Protein AF-A0A317RDI4-F1 (afdb_monomer)

Solvent-accessible surface area (backbone atoms only — not comparable to full-atom values): 10322 Å² total; per-residue (Å²): 57,33,33,38,38,96,91,49,72,53,77,42,60,68,86,63,36,46,37,70,40,83,97,46,68,92,42,61,50,74,72,54,97,68,50,42,80,76,51,76,79,74,81,94,66,75,35,80,64,17,41,38,74,43,70,43,50,98,48,100,65,100,60,71,47,61,36,26,27,43,22,32,26,39,69,46,99,86,56,22,28,33,82,45,43,53,36,35,37,62,79,59,87,37,77,46,66,45,72,71,29,25,56,65,42,45,74,30,63,93,42,69,76,52,37,48,52,28,30,52,56,58,46,65,83,66,76,70,57,69,35,90,92,52,100,40,63,51,54,67,48,57,68,50,43,40,54,43,43,34,51,20,50,50,30,11,71,69,30,50,70,42,98,84,76,43,58,45,65,54,89,74,70,79,91,80,133

Structure (mmCIF, N/CA/C/O backbone):
data_AF-A0A317RDI4-F1
#
_entry.id   AF-A0A317RDI4-F1
#
loop_
_atom_site.group_PDB
_atom_site.id
_atom_site.type_symbol
_atom_site.label_atom_id
_atom_site.label_alt_id
_atom_site.label_comp_id
_atom_site.label_asym_id
_atom_site.label_entity_id
_atom_site.label_seq_id
_atom_site.pdbx_PDB_ins_code
_atom_site.Cartn_x
_atom_site.Cartn_y
_atom_site.Cartn_z
_atom_site.occupancy
_atom_site.B_iso_or_equiv
_atom_site.auth_seq_id
_atom_site.auth_comp_id
_atom_site.auth_asym_id
_atom_site.auth_atom_id
_atom_site.pdbx_PDB_model_num
ATOM 1 N N . MET A 1 1 ? -9.467 -8.652 9.526 1.00 96.56 1 MET A N 1
ATOM 2 C CA . MET A 1 1 ? -9.585 -7.889 10.785 1.00 96.56 1 MET A CA 1
ATOM 3 C C . MET A 1 1 ? -10.586 -8.601 11.653 1.00 96.56 1 MET A C 1
ATOM 5 O O . MET A 1 1 ? -11.707 -8.790 11.206 1.00 96.56 1 MET A O 1
ATOM 9 N N . HIS A 1 2 ? -10.194 -9.031 12.842 1.00 98.00 2 HIS A N 1
ATOM 10 C CA . HIS A 1 2 ? -11.092 -9.745 13.743 1.00 98.00 2 HIS A CA 1
ATOM 11 C C . HIS A 1 2 ? -11.545 -8.812 14.855 1.00 98.00 2 HIS A C 1
ATOM 13 O O . HIS A 1 2 ? -10.719 -8.139 15.479 1.00 98.00 2 HIS A O 1
ATOM 19 N N . VAL A 1 3 ? -12.856 -8.754 15.072 1.00 98.38 3 VAL A N 1
ATOM 20 C CA . VAL A 1 3 ? -13.480 -7.879 16.066 1.00 98.38 3 VAL A CA 1
ATOM 21 C C . VAL A 1 3 ? -14.407 -8.668 16.983 1.00 98.38 3 VAL A C 1
ATOM 23 O O . VAL A 1 3 ? -14.961 -9.698 16.589 1.00 98.38 3 VAL A O 1
ATOM 26 N N . GLN A 1 4 ? -14.569 -8.188 18.212 1.00 98.44 4 GLN A N 1
ATOM 27 C CA . GLN A 1 4 ? -15.409 -8.807 19.231 1.00 98.44 4 GLN A CA 1
ATOM 28 C C . GLN A 1 4 ? -16.269 -7.763 19.943 1.00 98.44 4 GLN A C 1
ATOM 30 O O . GLN A 1 4 ? -15.799 -6.674 20.253 1.00 98.44 4 GLN A O 1
ATOM 35 N N . SER A 1 5 ? -17.516 -8.125 20.232 1.00 98.06 5 SER A N 1
ATOM 36 C CA . SER A 1 5 ? -18.471 -7.342 21.022 1.00 98.06 5 SER A CA 1
ATOM 37 C C . SER A 1 5 ? -19.184 -8.238 22.037 1.00 98.06 5 SER A C 1
ATOM 39 O O . SER A 1 5 ? -18.967 -9.453 22.085 1.00 98.06 5 SER A O 1
ATOM 41 N N . THR A 1 6 ? -20.109 -7.660 22.804 1.00 97.38 6 THR A N 1
ATOM 42 C CA . THR A 1 6 ? -21.012 -8.422 23.686 1.00 97.38 6 THR A CA 1
ATOM 43 C C . THR A 1 6 ? -21.961 -9.355 22.923 1.00 97.38 6 THR A C 1
ATOM 45 O O . THR A 1 6 ? -22.467 -10.314 23.501 1.00 97.38 6 THR A O 1
ATOM 48 N N . ARG A 1 7 ? -22.180 -9.113 21.623 1.00 96.75 7 ARG A N 1
ATOM 49 C CA . ARG A 1 7 ? -23.038 -9.935 20.751 1.00 96.75 7 ARG A CA 1
ATOM 50 C C . ARG A 1 7 ? -22.299 -11.096 20.080 1.00 96.75 7 ARG A C 1
ATOM 52 O O . ARG A 1 7 ? -22.948 -11.941 19.471 1.00 96.75 7 ARG A O 1
ATOM 59 N N . GLY A 1 8 ? -20.968 -11.138 20.158 1.00 97.44 8 GLY A N 1
ATOM 60 C CA . GLY A 1 8 ? -20.142 -12.170 19.530 1.00 97.44 8 GLY A CA 1
ATOM 61 C C . GLY A 1 8 ? -18.952 -11.611 18.751 1.00 97.44 8 GLY A C 1
ATOM 62 O O . GLY A 1 8 ? -18.623 -10.426 18.845 1.00 97.44 8 GLY A O 1
ATOM 63 N N . ALA A 1 9 ? -18.298 -12.490 17.990 1.00 98.00 9 ALA A N 1
ATOM 64 C CA . ALA A 1 9 ? -17.133 -12.172 17.168 1.00 98.00 9 ALA A CA 1
ATOM 65 C C . ALA A 1 9 ? -17.474 -12.208 15.672 1.00 98.00 9 ALA A C 1
ATOM 67 O O . ALA A 1 9 ? -18.295 -13.017 15.236 1.00 98.00 9 ALA A O 1
ATOM 68 N N . ARG A 1 10 ? -16.813 -11.354 14.884 1.00 97.62 10 ARG A N 1
ATOM 69 C CA . ARG A 1 10 ? -16.875 -11.385 13.416 1.00 97.62 10 ARG A CA 1
ATOM 70 C C . ARG A 1 10 ? -15.535 -11.008 12.789 1.00 97.62 10 ARG A C 1
ATOM 72 O O . ARG A 1 10 ? -14.701 -10.348 13.410 1.00 97.62 10 ARG A O 1
ATOM 79 N N . ALA A 1 11 ? -15.366 -11.390 11.528 1.00 97.50 11 ALA A N 1
ATOM 80 C CA . ALA A 1 11 ? -14.233 -11.000 10.703 1.00 97.50 11 ALA A CA 1
ATOM 81 C C . ALA A 1 11 ? -14.663 -9.974 9.644 1.00 97.50 11 ALA A C 1
ATOM 83 O O . ALA A 1 11 ? -15.698 -10.125 8.998 1.00 97.50 11 ALA A O 1
ATOM 84 N N . ILE A 1 12 ? -13.845 -8.943 9.458 1.00 97.50 12 ILE A N 1
ATOM 85 C CA . ILE A 1 12 ? -13.974 -7.913 8.427 1.00 97.50 12 ILE A CA 1
ATOM 86 C C . ILE A 1 12 ? -12.782 -8.072 7.472 1.00 97.50 12 ILE A C 1
ATOM 88 O O . ILE A 1 12 ? -11.630 -8.029 7.939 1.00 97.50 12 ILE A O 1
ATOM 92 N N . PRO A 1 13 ? -12.991 -8.261 6.156 1.00 95.69 13 PRO A N 1
ATOM 93 C CA . PRO A 1 13 ? -11.898 -8.235 5.189 1.00 95.69 13 PRO A CA 1
ATOM 94 C C . PRO A 1 13 ? -11.108 -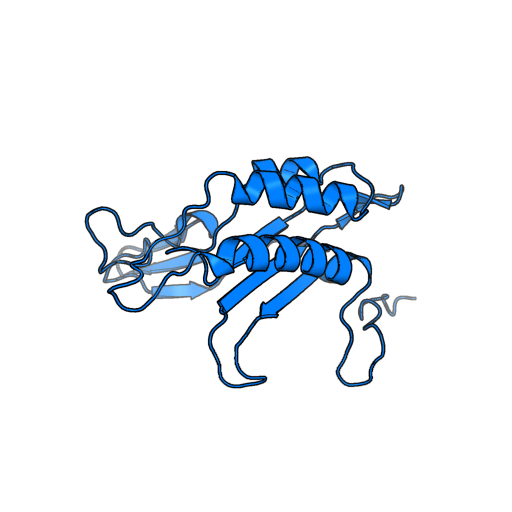6.928 5.311 1.00 95.69 13 PRO A C 1
ATOM 96 O O . PRO A 1 13 ? -11.684 -5.857 5.470 1.00 95.69 13 PRO A O 1
ATOM 99 N N . PHE A 1 14 ? -9.773 -6.981 5.252 1.00 94.44 14 PHE A N 1
ATOM 100 C CA . PHE A 1 14 ? -8.957 -5.777 5.480 1.00 94.44 14 PHE A CA 1
ATOM 101 C C . PHE A 1 14 ? -9.254 -4.657 4.466 1.00 94.44 14 PHE A C 1
ATOM 103 O O . PHE A 1 14 ? -9.243 -3.480 4.822 1.00 94.44 14 PHE A O 1
ATOM 110 N N . ALA A 1 15 ? -9.580 -5.029 3.223 1.00 93.19 15 ALA A N 1
ATOM 111 C CA . ALA A 1 15 ? -9.987 -4.093 2.176 1.00 93.19 15 ALA A CA 1
ATOM 112 C C . ALA A 1 15 ? -11.258 -3.296 2.539 1.00 93.19 15 ALA A C 1
ATOM 114 O O . ALA A 1 15 ? -11.398 -2.145 2.114 1.00 93.19 15 ALA A O 1
ATOM 115 N N . ASP A 1 16 ? -12.112 -3.867 3.390 1.00 95.44 16 ASP A N 1
ATOM 116 C CA . ASP A 1 16 ? -13.410 -3.319 3.797 1.00 95.44 16 ASP A CA 1
ATOM 117 C C . ASP A 1 16 ? -13.369 -2.686 5.195 1.00 95.44 16 ASP A C 1
ATOM 119 O O . ASP A 1 16 ? -14.371 -2.169 5.683 1.00 95.44 16 ASP A O 1
ATOM 123 N N . PHE A 1 17 ? -12.216 -2.719 5.869 1.00 97.06 17 PHE A N 1
ATOM 124 C CA . PHE A 1 17 ? -12.083 -2.178 7.219 1.00 97.06 17 PHE A CA 1
ATOM 125 C C . PHE A 1 17 ? -12.137 -0.646 7.236 1.00 97.06 17 PHE A C 1
ATOM 127 O O . PHE A 1 17 ? -12.859 -0.066 8.037 1.00 97.06 17 PHE A O 1
ATOM 134 N N . HIS A 1 18 ? -11.391 0.013 6.346 1.00 97.00 18 HIS A N 1
ATOM 135 C CA . HIS A 1 18 ? -11.426 1.470 6.199 1.00 97.00 18 HIS A CA 1
ATOM 136 C C . HIS A 1 18 ? -12.513 1.881 5.208 1.00 97.00 18 HIS A C 1
ATOM 138 O O . HIS A 1 18 ? -12.703 1.211 4.185 1.00 97.00 18 HIS A O 1
ATOM 144 N N . ARG A 1 19 ? -13.161 3.021 5.443 1.00 94.88 19 ARG A N 1
ATOM 145 C CA . ARG A 1 19 ? -14.238 3.528 4.580 1.00 94.88 19 ARG A CA 1
ATOM 146 C C . ARG A 1 19 ? -13.901 4.872 3.946 1.00 94.88 19 ARG A C 1
ATOM 148 O O . ARG A 1 19 ? -12.971 5.558 4.356 1.00 94.88 19 ARG A O 1
ATOM 155 N N . LEU A 1 20 ? -14.648 5.222 2.903 1.00 95.19 20 LEU A N 1
ATOM 156 C CA . LEU A 1 20 ? -14.691 6.600 2.429 1.00 95.19 20 LEU A CA 1
ATOM 157 C C . LEU A 1 20 ? -15.570 7.432 3.381 1.00 95.19 20 LEU A C 1
ATOM 159 O O . LEU A 1 20 ? -16.464 6.861 4.011 1.00 95.19 20 LEU A O 1
ATOM 163 N N . PRO A 1 21 ? -15.346 8.757 3.475 1.00 94.00 21 PRO A N 1
ATOM 164 C CA . PRO A 1 21 ? -16.097 9.611 4.393 1.00 94.00 21 PRO A CA 1
ATOM 165 C C . PRO A 1 21 ? -17.603 9.602 4.117 1.00 94.00 21 PRO A C 1
ATOM 167 O O . PRO A 1 21 ? -18.400 9.567 5.048 1.00 94.00 21 PRO A O 1
ATOM 170 N N . GLU A 1 22 ? -17.989 9.620 2.835 1.00 92.88 22 GLU A N 1
ATOM 171 C CA . GLU A 1 22 ? -19.387 9.710 2.389 1.00 92.88 22 GLU A CA 1
ATOM 172 C C . GLU A 1 22 ? -20.171 10.768 3.197 1.00 92.88 22 GLU A C 1
ATOM 174 O O . GLU A 1 22 ? -19.702 11.897 3.339 1.00 92.88 22 GLU A O 1
ATOM 179 N N . GLY A 1 23 ? -21.352 10.428 3.723 1.00 95.00 23 GLY A N 1
ATOM 180 C CA . GLY A 1 23 ? -22.139 11.295 4.607 1.00 95.00 23 GLY A CA 1
ATOM 181 C C . GLY A 1 23 ? -21.747 11.230 6.089 1.00 95.00 23 GLY A C 1
ATOM 182 O O . GLY A 1 23 ? -22.380 11.893 6.906 1.00 95.00 23 GLY A O 1
ATOM 183 N N . GLU A 1 24 ? -20.737 10.439 6.457 1.00 95.06 24 GLU A N 1
ATOM 184 C CA . GLU A 1 24 ? -20.324 10.194 7.845 1.00 95.06 24 GLU A CA 1
ATOM 185 C C . GLU A 1 24 ? -18.798 10.355 8.023 1.00 95.06 24 GLU A C 1
ATOM 187 O O . GLU A 1 24 ? -18.111 9.406 8.416 1.00 95.06 24 GLU A O 1
ATOM 192 N N . PRO A 1 25 ? -18.233 11.552 7.770 1.00 94.88 25 PRO A N 1
ATOM 193 C CA . PRO A 1 25 ? -16.785 11.787 7.794 1.00 94.88 25 PRO A CA 1
ATOM 194 C C . PRO A 1 25 ? -16.124 11.561 9.160 1.00 94.88 25 PRO A C 1
ATOM 196 O O . PRO A 1 25 ? -14.911 11.416 9.236 1.00 94.88 25 PRO A O 1
ATOM 199 N N . GLN A 1 26 ?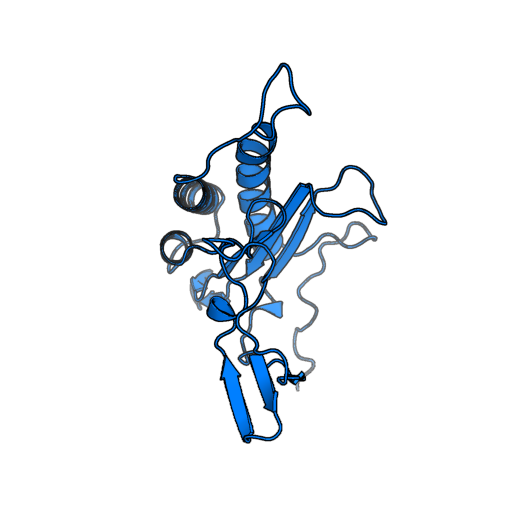 -16.903 11.525 10.239 1.00 94.44 26 GLN A N 1
ATOM 200 C CA . GLN A 1 26 ? -16.444 11.192 11.587 1.00 94.44 26 GLN A CA 1
ATOM 201 C C . GLN A 1 26 ? -16.117 9.700 11.783 1.00 94.44 26 GLN A C 1
ATOM 203 O O . GLN A 1 26 ? -15.641 9.321 12.852 1.00 94.44 26 GLN A O 1
ATOM 208 N N . ARG A 1 27 ? -16.421 8.838 10.803 1.00 94.12 27 ARG A N 1
ATOM 209 C CA . ARG A 1 27 ? -16.156 7.394 10.854 1.00 94.12 27 ARG A CA 1
ATOM 210 C C . ARG A 1 27 ? -15.072 7.021 9.840 1.00 94.12 27 ARG A C 1
ATOM 212 O O . ARG A 1 27 ? -15.333 6.988 8.643 1.00 94.12 27 ARG A O 1
ATOM 219 N N . ASP A 1 28 ? -13.901 6.624 10.331 1.00 93.50 28 ASP A N 1
ATOM 220 C CA . ASP A 1 28 ? -12.782 6.176 9.481 1.00 93.50 28 ASP A CA 1
ATOM 221 C C . ASP A 1 28 ? -12.837 4.674 9.130 1.00 93.50 28 ASP A C 1
ATOM 223 O O . ASP A 1 28 ? -12.283 4.233 8.116 1.00 93.50 28 ASP A O 1
ATOM 227 N N . ALA A 1 29 ? -13.516 3.872 9.959 1.00 95.81 29 ALA A N 1
ATOM 228 C CA . ALA A 1 29 ? -13.567 2.414 9.853 1.00 95.81 29 ALA A CA 1
ATOM 229 C C . ALA A 1 29 ? -14.994 1.847 9.983 1.00 95.81 29 ALA A C 1
ATOM 231 O O . ALA A 1 29 ? -15.909 2.515 10.464 1.00 95.81 29 ALA A O 1
ATOM 232 N N . THR A 1 30 ? -15.172 0.593 9.561 1.00 96.19 30 THR A N 1
ATOM 233 C CA . THR A 1 30 ? -16.447 -0.155 9.542 1.00 96.19 30 THR A CA 1
ATOM 234 C C . THR A 1 30 ? -16.731 -0.942 10.830 1.00 96.19 30 THR A C 1
ATOM 236 O O . THR A 1 30 ? -17.564 -1.854 10.845 1.00 96.19 30 THR A O 1
ATOM 239 N N . ILE A 1 31 ? -16.031 -0.598 11.915 1.00 96.25 31 ILE A N 1
ATOM 240 C CA . ILE A 1 31 ? -16.319 -1.112 13.257 1.00 96.25 31 ILE A CA 1
ATOM 241 C C . ILE A 1 31 ? -17.514 -0.379 13.869 1.00 96.25 31 ILE A C 1
ATOM 243 O O . ILE A 1 31 ? -17.752 0.804 13.593 1.00 96.25 31 ILE A O 1
ATOM 247 N N . GLU A 1 32 ? -18.245 -1.090 14.716 1.00 95.69 32 GLU A N 1
ATOM 248 C CA . GLU A 1 32 ? -19.322 -0.533 15.529 1.00 95.69 32 GLU A CA 1
ATOM 249 C C . GLU A 1 32 ? -18.807 -0.066 16.897 1.00 95.69 32 GLU A C 1
ATOM 251 O O . GLU A 1 32 ? -17.732 -0.458 17.350 1.00 95.69 32 GLU A O 1
ATOM 256 N N . ALA A 1 33 ? -19.573 0.804 17.561 1.00 95.00 33 ALA A N 1
ATOM 257 C CA . ALA A 1 33 ? -19.132 1.491 18.779 1.00 95.00 33 ALA A CA 1
ATOM 258 C C . ALA A 1 33 ? -18.786 0.553 19.953 1.00 95.00 33 ALA A C 1
ATOM 260 O O . ALA A 1 33 ? -18.038 0.942 20.847 1.00 95.00 33 ALA A O 1
ATOM 261 N N . ASP A 1 34 ? -19.329 -0.665 19.966 1.00 96.62 34 ASP A N 1
ATOM 262 C CA . ASP A 1 34 ? -19.085 -1.681 20.990 1.00 96.62 34 ASP A CA 1
ATOM 263 C C . ASP A 1 34 ? -18.212 -2.850 20.498 1.00 96.62 34 ASP A C 1
ATOM 265 O O . ASP A 1 34 ? -18.162 -3.905 21.138 1.00 96.62 34 ASP A O 1
ATOM 269 N N . GLU A 1 35 ? -17.532 -2.677 19.364 1.00 98.06 35 GLU A N 1
ATOM 270 C CA . GLU A 1 35 ? -16.595 -3.655 18.819 1.00 98.06 35 GLU A CA 1
ATOM 271 C C . GLU A 1 35 ? -15.142 -3.305 19.147 1.00 98.06 35 GLU A C 1
ATOM 273 O O . GLU A 1 35 ? -14.670 -2.191 18.923 1.00 98.06 35 GLU A O 1
ATOM 278 N N . LEU A 1 36 ? -14.398 -4.306 19.617 1.00 98.06 36 LEU A N 1
ATOM 279 C CA . LEU A 1 36 ? -12.966 -4.230 19.871 1.00 98.06 36 LEU A CA 1
ATOM 280 C C . LEU A 1 36 ? -12.201 -5.059 18.840 1.00 98.06 36 LEU A C 1
ATOM 282 O O . LEU A 1 36 ? -12.500 -6.236 18.641 1.00 98.06 36 LEU A O 1
ATOM 286 N N . ILE A 1 37 ? -11.177 -4.470 18.220 1.00 98.12 37 ILE A N 1
ATOM 287 C CA . ILE A 1 37 ? -10.233 -5.205 17.368 1.00 98.12 37 ILE A CA 1
ATOM 288 C C . ILE A 1 37 ? -9.384 -6.104 18.263 1.00 98.12 37 ILE A C 1
ATOM 290 O O . ILE A 1 37 ? -8.687 -5.617 19.151 1.00 98.12 37 ILE A O 1
ATOM 294 N N . THR A 1 38 ? -9.426 -7.410 18.019 1.00 98.25 38 THR A N 1
ATOM 295 C CA . THR A 1 38 ? -8.688 -8.390 18.827 1.00 98.25 38 THR A CA 1
ATOM 296 C C . THR A 1 38 ? -7.399 -8.829 18.150 1.00 98.25 38 THR A C 1
ATOM 298 O O . THR A 1 38 ? -6.382 -8.985 18.817 1.00 98.25 38 THR A O 1
ATOM 301 N N . HIS A 1 39 ? -7.421 -9.013 16.827 1.00 98.00 39 HIS A N 1
ATOM 302 C CA . HIS A 1 39 ? -6.241 -9.385 16.052 1.00 98.00 39 HIS A CA 1
ATOM 303 C C . HIS A 1 39 ? -6.407 -9.118 14.549 1.00 98.00 39 HIS A C 1
ATOM 305 O O . HIS A 1 39 ? -7.501 -8.873 14.024 1.00 98.00 39 HIS A O 1
ATOM 311 N N . ILE A 1 40 ? -5.278 -9.182 13.846 1.00 97.00 40 ILE A N 1
ATOM 312 C CA . ILE A 1 40 ? -5.196 -9.148 12.388 1.00 97.00 40 ILE A CA 1
ATOM 313 C C . ILE A 1 40 ? -4.690 -10.511 11.934 1.00 97.00 40 ILE A C 1
ATOM 315 O O . ILE A 1 40 ? -3.721 -11.028 12.477 1.00 97.00 40 ILE A O 1
ATOM 319 N N . GLU A 1 41 ? -5.347 -11.074 10.931 1.00 93.94 41 GLU A N 1
ATOM 320 C CA . GLU A 1 41 ? -4.899 -12.284 10.259 1.00 93.94 41 GLU A CA 1
ATOM 321 C C . GLU A 1 41 ? -4.272 -11.888 8.925 1.00 93.94 41 GLU A C 1
ATOM 323 O O . GLU A 1 41 ? -4.883 -11.156 8.137 1.00 93.94 41 GLU A O 1
ATOM 328 N N . LEU A 1 42 ? -3.041 -12.340 8.699 1.00 89.81 42 LEU A N 1
ATOM 329 C CA . LEU A 1 42 ? -2.314 -12.153 7.451 1.00 89.81 42 LEU A CA 1
ATOM 330 C C . LEU A 1 42 ? -2.153 -13.522 6.787 1.00 89.81 42 LEU A C 1
ATOM 332 O O . LEU A 1 42 ? -1.787 -14.479 7.471 1.00 89.81 42 LEU A O 1
ATOM 336 N N . PRO A 1 43 ? -2.409 -13.646 5.474 1.00 84.62 43 PRO A N 1
ATOM 337 C CA . PRO A 1 43 ? -2.200 -14.909 4.790 1.00 84.62 43 PRO A CA 1
ATOM 338 C C . PRO A 1 43 ? -0.708 -15.255 4.796 1.00 84.62 43 PRO A C 1
ATOM 340 O O . PRO A 1 43 ? 0.130 -14.386 4.548 1.00 84.62 43 PRO A O 1
ATOM 343 N N . ALA A 1 44 ? -0.379 -16.526 5.025 1.00 84.69 44 ALA A N 1
ATOM 344 C CA . ALA A 1 44 ? 0.981 -17.023 4.857 1.00 84.69 44 ALA A CA 1
ATOM 345 C C . ALA A 1 44 ? 1.365 -16.926 3.369 1.00 84.69 44 ALA A C 1
ATOM 347 O O . ALA A 1 44 ? 0.899 -17.711 2.542 1.00 84.69 44 ALA A O 1
ATOM 348 N N . ARG A 1 45 ? 2.144 -15.900 3.019 1.00 80.56 45 ARG A N 1
ATOM 349 C CA . ARG A 1 45 ? 2.593 -15.592 1.654 1.00 80.56 45 ARG A CA 1
ATOM 350 C C . ARG A 1 45 ? 4.075 -15.249 1.651 1.00 80.56 45 ARG A C 1
ATOM 352 O O . ARG A 1 45 ? 4.591 -14.725 2.637 1.00 80.56 45 ARG A O 1
ATOM 359 N N . GLY A 1 46 ? 4.736 -15.517 0.529 1.00 76.00 46 GLY A N 1
ATOM 360 C CA . GLY A 1 46 ? 6.188 -15.405 0.364 1.00 76.00 46 GLY A CA 1
ATOM 361 C C . GLY A 1 46 ? 6.698 -13.988 0.089 1.00 76.00 46 GLY A C 1
ATOM 362 O O . GLY A 1 46 ? 7.815 -13.833 -0.391 1.00 76.00 46 GLY A O 1
ATOM 363 N N . TYR A 1 47 ? 5.916 -12.942 0.384 1.00 85.88 47 TYR A N 1
ATOM 364 C CA . TYR A 1 47 ? 6.249 -11.558 0.016 1.00 85.88 47 TYR A CA 1
ATOM 365 C C . TYR A 1 47 ? 7.530 -11.016 0.655 1.00 85.88 47 TYR A C 1
ATOM 367 O O . TYR A 1 47 ? 8.056 -10.012 0.186 1.00 85.88 47 TYR A O 1
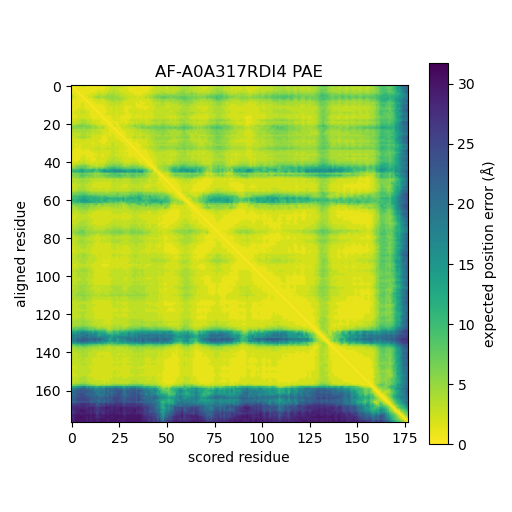ATOM 375 N N . ALA A 1 48 ? 8.048 -11.646 1.714 1.00 83.62 48 ALA A N 1
ATOM 376 C CA . ALA A 1 48 ? 9.256 -11.187 2.403 1.00 83.62 48 ALA A CA 1
ATOM 377 C C . ALA A 1 48 ? 10.459 -11.025 1.455 1.00 83.62 48 ALA A C 1
ATOM 379 O O . ALA A 1 48 ? 11.306 -10.167 1.690 1.00 83.62 48 ALA A O 1
ATOM 380 N N . GLN A 1 49 ? 10.508 -11.815 0.377 1.00 87.31 49 GLN A N 1
ATOM 381 C CA . GLN A 1 49 ? 11.551 -11.705 -0.637 1.00 87.31 49 GLN A CA 1
ATOM 382 C C . GLN A 1 49 ? 11.316 -10.575 -1.633 1.00 87.31 49 GLN A C 1
ATOM 384 O O . GLN A 1 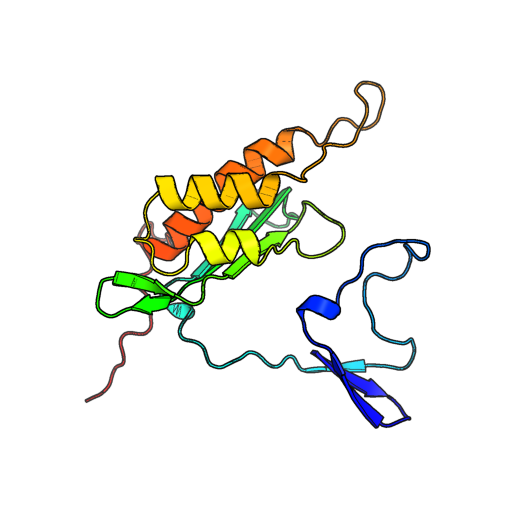49 ? 12.271 -10.058 -2.160 1.00 87.31 49 GLN A O 1
ATOM 389 N N . HIS A 1 50 ? 10.096 -10.136 -1.911 1.00 93.69 50 HIS A N 1
ATOM 390 C CA . HIS A 1 50 ? 9.901 -9.027 -2.844 1.00 93.69 50 HIS A CA 1
ATOM 391 C C . HIS A 1 50 ? 8.829 -8.104 -2.312 1.00 93.69 50 HIS A C 1
ATOM 393 O O . HIS A 1 50 ? 7.711 -8.062 -2.816 1.00 93.69 50 HIS A O 1
ATOM 399 N N . SER A 1 51 ? 9.168 -7.382 -1.246 1.00 94.25 51 SER A N 1
ATOM 400 C CA . SER A 1 51 ? 8.301 -6.373 -0.652 1.00 94.25 51 SER A CA 1
ATOM 401 C C . SER A 1 51 ? 9.088 -5.169 -0.162 1.00 94.25 51 SER A C 1
ATOM 403 O O . SER A 1 51 ? 10.261 -5.265 0.188 1.00 94.25 51 SER A O 1
ATOM 405 N N . THR A 1 52 ? 8.423 -4.019 -0.147 1.00 95.62 52 THR A N 1
ATOM 406 C CA . THR A 1 52 ? 8.955 -2.784 0.427 1.00 95.62 52 THR A CA 1
ATOM 407 C C . THR A 1 52 ? 7.831 -1.905 0.960 1.00 95.62 52 THR A C 1
ATOM 409 O O . THR A 1 52 ? 6.674 -1.988 0.519 1.00 95.62 52 THR A O 1
ATOM 412 N N . TYR A 1 53 ? 8.191 -1.002 1.871 1.00 95.62 53 TYR A N 1
ATOM 413 C CA . TYR A 1 53 ? 7.353 0.131 2.237 1.00 95.62 53 TYR A CA 1
ATOM 414 C C . TYR A 1 53 ? 8.115 1.453 2.098 1.00 95.62 53 TYR A C 1
ATOM 416 O O . TYR A 1 53 ? 8.834 1.896 2.997 1.00 95.62 53 TYR A O 1
ATOM 424 N N . LEU A 1 54 ? 7.901 2.143 0.978 1.00 95.62 54 LEU A N 1
ATOM 425 C CA . LEU A 1 54 ? 8.507 3.444 0.719 1.00 95.62 54 LEU A CA 1
ATOM 426 C C . LEU A 1 54 ? 7.685 4.557 1.377 1.00 95.62 54 LEU A C 1
ATOM 428 O O . LEU A 1 54 ? 6.493 4.704 1.109 1.00 95.62 54 LEU A O 1
ATOM 432 N N . LYS A 1 55 ? 8.329 5.398 2.198 1.00 95.75 55 LYS A N 1
ATOM 433 C CA . LYS A 1 55 ? 7.680 6.523 2.895 1.00 95.75 55 LYS A CA 1
ATOM 434 C C . LYS A 1 55 ? 8.370 7.858 2.605 1.00 95.75 55 LYS A C 1
ATOM 436 O O . LYS A 1 55 ? 9.357 8.206 3.257 1.00 95.75 55 LYS A O 1
ATOM 441 N N . ILE A 1 56 ? 7.799 8.647 1.693 1.00 95.19 56 ILE A N 1
ATOM 442 C CA . ILE A 1 56 ? 8.303 9.981 1.334 1.00 95.19 56 ILE A CA 1
ATOM 443 C C . ILE A 1 56 ? 7.757 11.027 2.307 1.00 95.19 56 ILE A C 1
ATOM 445 O O . ILE A 1 56 ? 6.554 11.085 2.574 1.00 95.19 56 ILE A O 1
ATOM 449 N N . ARG A 1 57 ? 8.652 11.848 2.861 1.00 93.44 57 ARG A N 1
ATOM 450 C CA . ARG A 1 57 ? 8.377 12.794 3.953 1.00 93.44 57 ARG A CA 1
ATOM 451 C C . ARG A 1 57 ? 9.209 14.059 3.783 1.00 93.44 57 ARG A C 1
ATOM 453 O O . ARG A 1 57 ? 10.267 14.014 3.168 1.00 93.44 57 ARG A O 1
ATOM 460 N N . GLU A 1 58 ? 8.768 15.155 4.395 1.00 87.81 58 GLU A N 1
ATOM 461 C CA . GLU A 1 58 ? 9.536 16.412 4.430 1.00 87.81 58 GLU A CA 1
ATOM 462 C C . GLU A 1 58 ? 10.776 16.331 5.327 1.00 87.81 58 GLU A C 1
ATOM 464 O O . GLU A 1 58 ? 11.741 17.063 5.135 1.00 87.81 58 GLU A O 1
ATOM 469 N N . ARG A 1 59 ? 10.746 15.451 6.336 1.00 87.94 59 ARG A N 1
ATOM 470 C CA . ARG A 1 59 ? 11.820 15.277 7.319 1.00 87.94 59 ARG A CA 1
ATOM 471 C C . ARG A 1 59 ? 12.144 13.797 7.475 1.00 87.94 59 ARG A C 1
ATOM 473 O O . ARG A 1 59 ? 11.255 12.947 7.388 1.00 87.94 59 ARG A O 1
ATOM 480 N N . ALA A 1 60 ? 13.415 13.501 7.742 1.00 79.25 60 ALA A N 1
ATOM 481 C CA . ALA A 1 60 ? 13.936 12.133 7.781 1.00 79.25 60 ALA A CA 1
ATOM 482 C C . ALA A 1 60 ? 13.288 11.254 8.870 1.00 79.25 60 ALA A C 1
ATOM 484 O O . ALA A 1 60 ? 13.132 10.045 8.693 1.00 79.25 60 ALA A O 1
ATOM 485 N N . SER A 1 61 ? 12.854 11.852 9.981 1.00 82.44 61 SER A N 1
ATOM 486 C CA . SER A 1 61 ? 12.180 11.149 11.071 1.00 82.44 61 SER A CA 1
ATOM 487 C C . SER A 1 61 ? 11.009 11.958 11.622 1.00 82.44 61 SER A C 1
ATOM 489 O O . SER A 1 61 ? 10.885 13.152 11.359 1.00 82.44 61 SER A O 1
ATOM 491 N N . TYR A 1 62 ? 10.135 11.268 12.354 1.00 81.88 62 TYR A N 1
ATOM 492 C CA . TYR A 1 62 ? 8.990 11.834 13.070 1.00 81.88 62 TYR A CA 1
ATOM 493 C C . TYR A 1 62 ? 8.066 12.718 12.213 1.00 81.88 62 TYR A C 1
ATOM 495 O O . TYR A 1 62 ? 7.659 13.809 12.597 1.00 81.88 62 TYR A O 1
ATOM 503 N N . ALA A 1 63 ? 7.738 12.219 11.018 1.00 87.44 63 ALA A N 1
ATOM 504 C CA . ALA A 1 63 ? 6.825 12.865 10.083 1.00 87.44 63 ALA A CA 1
ATOM 505 C C . ALA A 1 63 ? 5.851 11.857 9.452 1.00 87.44 63 ALA A C 1
ATOM 507 O O . ALA A 1 63 ? 6.198 10.692 9.186 1.00 87.44 63 ALA A O 1
ATOM 508 N N . PHE A 1 64 ? 4.626 12.318 9.195 1.00 89.44 64 PHE A N 1
ATOM 509 C CA . PHE A 1 64 ? 3.656 11.613 8.360 1.00 89.44 64 PHE A CA 1
ATOM 510 C C . PHE A 1 64 ? 4.108 11.602 6.898 1.00 89.44 64 PHE A C 1
ATOM 512 O O . PHE A 1 64 ? 4.904 12.437 6.471 1.00 89.44 64 PHE A O 1
ATOM 519 N N . ALA A 1 65 ? 3.641 10.608 6.145 1.00 92.19 65 ALA A N 1
ATOM 520 C CA . ALA A 1 65 ? 3.985 10.476 4.737 1.00 92.19 65 ALA A CA 1
ATOM 521 C C . ALA A 1 65 ? 3.275 11.554 3.908 1.00 92.19 65 ALA A C 1
ATOM 523 O O . ALA A 1 65 ? 2.060 11.712 4.013 1.00 92.19 65 ALA A O 1
ATOM 524 N N . LEU A 1 66 ? 4.017 12.236 3.036 1.00 94.75 66 LEU A N 1
ATOM 525 C CA . LEU A 1 66 ? 3.408 12.963 1.923 1.00 94.75 66 LEU A CA 1
ATOM 526 C C . LEU A 1 66 ? 2.815 11.969 0.923 1.00 94.75 66 LEU A C 1
ATOM 528 O O . LEU A 1 66 ? 1.697 12.166 0.460 1.00 94.75 66 LEU A O 1
ATOM 532 N N . VAL A 1 67 ? 3.557 10.902 0.632 1.00 97.56 67 VAL A N 1
ATOM 533 C CA . VAL A 1 67 ? 3.099 9.710 -0.084 1.00 97.56 67 VAL A CA 1
ATOM 534 C C . VAL A 1 67 ? 3.817 8.517 0.533 1.00 97.56 67 VAL A C 1
ATOM 536 O O . VAL A 1 67 ? 5.022 8.588 0.796 1.00 97.56 67 VAL A O 1
ATOM 539 N N . SER A 1 68 ? 3.097 7.426 0.765 1.00 98.19 68 SER A N 1
ATOM 540 C CA . SER A 1 68 ? 3.711 6.124 1.007 1.00 98.19 68 SER A CA 1
ATOM 541 C C . SER A 1 68 ? 3.206 5.083 0.024 1.00 98.19 68 SER A C 1
ATOM 543 O O . SER A 1 68 ? 2.092 5.204 -0.482 1.00 98.19 68 SER A O 1
ATOM 545 N N . VAL A 1 69 ? 4.035 4.080 -0.249 1.00 98.62 69 VAL A N 1
ATOM 546 C CA . VAL A 1 69 ? 3.711 2.963 -1.134 1.00 98.62 69 VAL A CA 1
ATOM 547 C C . VAL A 1 69 ? 4.133 1.670 -0.455 1.00 98.62 69 VAL A C 1
ATOM 549 O O . VAL A 1 69 ? 5.303 1.505 -0.116 1.00 98.62 69 VAL A O 1
ATOM 552 N N . ALA A 1 70 ? 3.179 0.765 -0.267 1.00 97.81 70 ALA A N 1
ATOM 553 C CA . ALA A 1 70 ? 3.444 -0.642 -0.015 1.00 97.81 70 ALA A CA 1
ATOM 554 C C . ALA A 1 70 ? 3.396 -1.369 -1.361 1.00 97.81 70 ALA A C 1
ATOM 556 O O . ALA A 1 70 ? 2.376 -1.307 -2.052 1.00 97.81 70 ALA A O 1
ATOM 557 N N . ALA A 1 71 ? 4.487 -2.034 -1.724 1.00 97.75 71 ALA A N 1
ATOM 558 C CA . ALA A 1 71 ? 4.568 -2.858 -2.922 1.00 97.75 71 ALA A CA 1
ATOM 559 C C . ALA A 1 71 ? 5.081 -4.240 -2.530 1.00 97.75 71 ALA A C 1
ATOM 561 O O . ALA A 1 71 ? 6.019 -4.342 -1.739 1.00 97.75 71 ALA A O 1
ATOM 562 N N . ALA A 1 72 ? 4.458 -5.286 -3.060 1.00 96.31 72 ALA A N 1
ATOM 563 C CA . ALA A 1 72 ? 4.924 -6.651 -2.889 1.00 96.31 72 ALA A CA 1
ATOM 564 C C . ALA A 1 72 ? 4.552 -7.526 -4.087 1.00 96.31 72 ALA A C 1
ATOM 566 O O . ALA A 1 72 ? 3.536 -7.282 -4.732 1.00 96.31 72 ALA A O 1
ATOM 567 N N . PHE A 1 73 ? 5.336 -8.557 -4.366 1.00 96.62 73 PHE A N 1
ATOM 568 C CA . PHE A 1 73 ? 4.998 -9.613 -5.318 1.00 96.62 73 PHE A CA 1
ATOM 569 C C . PHE A 1 73 ? 5.747 -10.902 -4.961 1.00 96.62 73 PHE A C 1
ATOM 571 O O . PHE A 1 73 ? 6.567 -10.934 -4.050 1.00 96.62 73 PHE A O 1
ATOM 578 N N . GLU A 1 74 ? 5.427 -11.988 -5.647 1.00 95.31 74 GLU A N 1
ATOM 579 C CA . GLU A 1 74 ? 6.208 -13.224 -5.674 1.00 95.31 74 GLU A CA 1
ATOM 580 C C . GLU A 1 74 ? 6.779 -13.388 -7.090 1.00 95.31 74 GLU A C 1
ATOM 582 O O . GLU A 1 74 ? 6.245 -12.815 -8.041 1.00 95.31 74 GLU A O 1
ATOM 587 N N . LEU A 1 75 ? 7.858 -14.151 -7.253 1.00 95.31 75 LEU A N 1
ATOM 588 C CA . LEU A 1 75 ? 8.368 -14.527 -8.572 1.00 95.31 75 LEU A CA 1
ATOM 589 C C . LEU A 1 75 ? 8.080 -16.003 -8.829 1.00 95.31 75 LEU A C 1
ATOM 591 O O . LEU A 1 75 ? 8.222 -16.839 -7.939 1.00 95.31 75 LEU A O 1
ATOM 595 N N . ASP A 1 76 ? 7.665 -16.322 -10.051 1.00 95.38 76 ASP A N 1
ATOM 596 C CA . ASP A 1 76 ? 7.570 -17.705 -10.500 1.00 95.38 76 ASP A CA 1
ATOM 597 C C . ASP A 1 76 ? 8.923 -18.267 -10.946 1.00 95.38 76 ASP A C 1
ATOM 599 O O . ASP A 1 76 ? 9.925 -17.558 -11.002 1.00 95.38 76 ASP A O 1
ATOM 603 N N . GLU A 1 77 ? 8.955 -19.556 -11.289 1.00 94.94 77 GLU A N 1
ATOM 604 C CA . GLU A 1 77 ? 10.178 -20.253 -11.720 1.00 94.94 77 GLU A CA 1
ATOM 605 C C . GLU A 1 77 ? 10.857 -19.611 -12.942 1.00 94.94 77 GLU A C 1
ATOM 607 O O . GLU A 1 77 ? 12.051 -19.798 -13.158 1.00 94.94 77 GLU A O 1
ATOM 612 N N . ALA A 1 78 ? 10.113 -18.843 -13.745 1.00 96.38 78 ALA A N 1
ATOM 613 C CA . ALA A 1 78 ? 10.638 -18.120 -14.897 1.00 96.38 78 ALA A CA 1
ATOM 614 C C . ALA A 1 78 ? 10.980 -16.652 -14.576 1.00 96.38 78 ALA A C 1
ATOM 616 O O . ALA A 1 78 ? 11.251 -15.877 -15.494 1.00 96.38 78 ALA A O 1
ATOM 617 N N . GLY A 1 79 ? 10.938 -16.256 -13.301 1.00 95.94 79 GLY A N 1
ATOM 618 C CA . GLY A 1 79 ? 11.227 -14.898 -12.846 1.00 95.94 79 GLY A CA 1
ATOM 619 C C . GLY A 1 79 ? 10.126 -13.884 -13.160 1.00 95.94 79 GLY A C 1
ATOM 620 O O . GLY A 1 79 ? 10.406 -12.686 -13.217 1.00 95.94 79 GLY A O 1
ATOM 621 N N . ARG A 1 80 ? 8.883 -14.325 -13.392 1.00 98.12 80 ARG A N 1
ATOM 622 C CA . ARG A 1 80 ? 7.746 -13.423 -13.646 1.00 98.12 80 ARG A CA 1
ATOM 623 C C . ARG A 1 80 ? 6.957 -13.169 -12.373 1.00 98.12 80 ARG A C 1
ATOM 625 O O . ARG A 1 80 ? 6.768 -14.077 -11.566 1.00 98.12 80 ARG A O 1
ATOM 632 N N . MET A 1 81 ? 6.458 -11.948 -12.226 1.00 97.56 81 MET A N 1
ATOM 633 C CA . MET A 1 81 ? 5.681 -11.533 -11.064 1.00 97.56 81 MET A CA 1
ATOM 634 C C . MET A 1 81 ? 4.376 -12.325 -10.947 1.00 97.56 81 MET A C 1
ATOM 636 O O . MET A 1 81 ? 3.670 -12.547 -11.934 1.00 97.56 81 MET A O 1
ATOM 640 N N . ARG A 1 82 ? 4.045 -12.717 -9.718 1.00 96.25 82 ARG A N 1
ATOM 641 C CA . ARG A 1 82 ? 2.761 -13.288 -9.317 1.00 96.25 82 ARG A CA 1
ATOM 642 C C . ARG A 1 82 ? 2.280 -12.676 -8.015 1.00 96.25 82 ARG A C 1
ATOM 644 O O . ARG A 1 82 ? 3.079 -12.251 -7.183 1.00 96.25 82 ARG A O 1
ATOM 651 N N . HIS A 1 83 ? 0.968 -12.688 -7.819 1.00 95.06 83 HIS A N 1
ATOM 652 C CA . HIS A 1 83 ? 0.328 -12.215 -6.593 1.00 95.06 83 HIS A CA 1
ATOM 653 C C . HIS A 1 83 ? 0.734 -10.782 -6.213 1.00 95.06 83 HIS A C 1
ATOM 655 O O . HIS A 1 83 ? 0.909 -10.469 -5.037 1.00 95.06 83 HIS A O 1
ATOM 661 N N . ALA A 1 84 ? 0.864 -9.899 -7.199 1.00 96.56 84 ALA A N 1
ATOM 662 C CA . ALA A 1 84 ? 1.319 -8.538 -6.969 1.00 96.56 84 ALA A CA 1
ATOM 663 C C . ALA A 1 84 ? 0.327 -7.754 -6.093 1.00 96.56 84 ALA A C 1
ATOM 665 O O . ALA A 1 84 ? -0.895 -7.882 -6.211 1.00 96.56 84 ALA A O 1
ATOM 666 N N . ARG A 1 85 ? 0.854 -6.945 -5.176 1.00 96.81 85 ARG A N 1
ATOM 667 C CA . ARG A 1 85 ? 0.102 -6.079 -4.268 1.00 96.81 85 ARG A CA 1
ATOM 668 C C . ARG A 1 85 ? 0.678 -4.679 -4.314 1.00 96.81 85 ARG A C 1
ATOM 670 O O . ARG A 1 85 ? 1.884 -4.498 -4.154 1.00 96.81 85 ARG A O 1
ATOM 677 N N . LEU A 1 86 ? -0.197 -3.698 -4.496 1.00 97.94 86 LEU A N 1
ATOM 678 C CA . LEU A 1 86 ? 0.180 -2.295 -4.582 1.00 97.94 86 LEU A CA 1
ATOM 679 C C . LEU A 1 86 ? -0.853 -1.430 -3.860 1.00 97.94 86 LEU A C 1
ATOM 681 O O . LEU A 1 86 ? -2.031 -1.408 -4.215 1.00 97.94 86 LEU A O 1
ATOM 685 N N . ALA A 1 87 ? -0.407 -0.704 -2.837 1.00 98.19 87 ALA A N 1
ATOM 686 C CA . ALA A 1 87 ? -1.264 0.190 -2.067 1.00 98.19 87 ALA A CA 1
ATOM 687 C C . ALA A 1 87 ? -0.547 1.493 -1.703 1.00 98.19 87 ALA A C 1
ATOM 689 O O . ALA A 1 87 ? 0.626 1.490 -1.327 1.00 98.19 87 ALA A O 1
ATOM 690 N N . LEU A 1 88 ? -1.268 2.612 -1.774 1.00 98.56 88 LEU A N 1
ATOM 691 C CA . LEU A 1 88 ? -0.764 3.943 -1.451 1.00 98.56 88 LEU A CA 1
ATOM 692 C C . LEU A 1 88 ? -1.359 4.473 -0.141 1.00 98.56 88 LEU A C 1
ATOM 694 O O . LEU A 1 88 ? -2.537 4.270 0.167 1.00 98.56 88 LEU A O 1
ATOM 698 N N . GLY A 1 89 ? -0.548 5.228 0.598 1.00 97.94 89 GLY A N 1
ATOM 699 C CA . GLY A 1 89 ? -0.946 6.004 1.772 1.00 97.94 89 GLY A CA 1
ATOM 700 C C . GLY A 1 89 ? -0.652 7.498 1.612 1.00 97.94 89 GLY A C 1
ATOM 701 O O . GLY A 1 89 ? 0.160 7.916 0.786 1.00 97.94 89 GLY A O 1
ATOM 702 N N . GLY A 1 90 ? -1.335 8.331 2.404 1.00 95.50 90 GLY A N 1
ATOM 703 C CA . GLY A 1 90 ? -1.158 9.794 2.400 1.00 95.50 90 GLY A CA 1
ATOM 704 C C . GLY A 1 90 ? -1.773 10.529 1.198 1.00 95.50 90 GLY A C 1
ATOM 705 O O . GLY A 1 90 ? -1.588 11.742 1.066 1.00 95.50 90 GLY A O 1
ATOM 706 N N . VAL A 1 91 ? -2.499 9.814 0.331 1.00 96.06 91 VAL A N 1
ATOM 707 C CA . VAL A 1 91 ? -3.080 10.335 -0.923 1.00 96.06 91 VAL A CA 1
ATOM 708 C C . VAL A 1 91 ? -4.609 10.231 -1.005 1.00 96.06 91 VAL A C 1
ATOM 710 O O . VAL A 1 91 ? -5.201 10.827 -1.898 1.00 96.06 91 VAL A O 1
ATOM 713 N N . ALA A 1 92 ? -5.253 9.505 -0.087 1.00 94.75 92 ALA A N 1
ATOM 714 C CA . ALA A 1 92 ? -6.705 9.333 -0.016 1.00 94.75 92 ALA A CA 1
A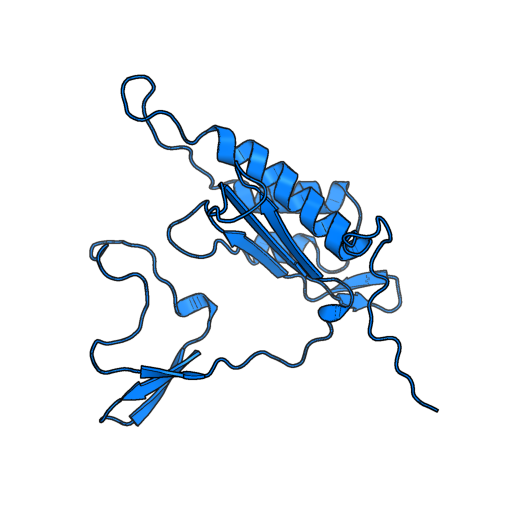TOM 715 C C . ALA A 1 92 ? -7.175 9.111 1.431 1.00 94.75 92 ALA A C 1
ATOM 717 O O . ALA A 1 92 ? -6.357 8.942 2.335 1.00 94.75 92 ALA A O 1
ATOM 718 N N . HIS A 1 93 ? -8.497 9.103 1.630 1.00 93.81 93 HIS A N 1
ATOM 719 C CA . HIS A 1 93 ? -9.157 8.919 2.931 1.00 93.81 93 HIS A CA 1
ATOM 720 C C . HIS A 1 93 ? -8.960 7.521 3.538 1.00 93.81 93 HIS A C 1
ATOM 722 O O . HIS A 1 93 ? -8.987 7.362 4.750 1.00 93.81 93 HIS A O 1
ATOM 728 N N . LYS A 1 94 ? -8.729 6.512 2.695 1.00 95.44 94 LYS A N 1
ATOM 729 C CA . LYS A 1 94 ? -8.355 5.148 3.086 1.00 95.44 94 LYS A CA 1
ATOM 730 C C . LYS A 1 94 ? -7.147 4.695 2.263 1.00 95.44 94 LYS A C 1
ATOM 732 O O . LYS A 1 94 ? -6.862 5.339 1.247 1.00 95.44 94 LYS A O 1
ATOM 737 N N . PRO A 1 95 ? -6.446 3.608 2.647 1.00 97.00 95 PRO A N 1
ATOM 738 C CA . PRO A 1 95 ? -5.408 3.027 1.801 1.00 97.00 95 PRO A CA 1
ATOM 739 C C . PRO A 1 95 ? -5.928 2.828 0.374 1.00 97.00 95 PRO A C 1
ATOM 741 O O . PRO A 1 95 ? -6.956 2.179 0.168 1.00 97.00 95 PRO A O 1
ATOM 744 N N . TRP A 1 96 ? -5.246 3.436 -0.595 1.00 97.56 96 TRP A N 1
ATOM 745 C CA . TRP A 1 96 ? -5.654 3.403 -1.994 1.00 97.56 96 TRP A CA 1
ATOM 746 C C . TRP A 1 96 ? -5.030 2.181 -2.648 1.00 97.56 96 TRP A C 1
ATOM 748 O O . TRP A 1 96 ? -3.820 2.136 -2.852 1.00 97.56 96 TRP A O 1
ATOM 758 N N . ARG A 1 97 ? -5.863 1.199 -2.980 1.00 97.12 97 ARG A N 1
ATOM 759 C CA . ARG A 1 97 ? -5.480 -0.018 -3.695 1.00 97.12 97 ARG A CA 1
ATOM 760 C C . ARG A 1 97 ? -6.379 -0.183 -4.909 1.00 97.12 97 ARG A C 1
ATOM 762 O O . ARG A 1 97 ? -7.581 0.046 -4.799 1.00 97.12 97 ARG A O 1
ATOM 769 N N . ASP A 1 98 ? -5.792 -0.619 -6.013 1.00 96.69 98 ASP A N 1
ATOM 770 C CA . ASP A 1 98 ? -6.510 -0.908 -7.249 1.00 96.69 98 ASP A CA 1
ATOM 771 C C . ASP A 1 98 ? -6.105 -2.295 -7.788 1.00 96.69 98 ASP A C 1
ATOM 773 O O . ASP A 1 98 ? -4.972 -2.462 -8.249 1.00 96.69 98 ASP A O 1
ATOM 777 N N . PRO A 1 99 ? -6.998 -3.303 -7.715 1.00 96.50 99 PRO A N 1
ATOM 778 C CA . PRO A 1 99 ? -6.736 -4.631 -8.263 1.00 96.50 99 PRO A CA 1
ATOM 779 C C . PRO A 1 99 ? -6.465 -4.646 -9.774 1.00 96.50 99 PRO A C 1
ATOM 781 O O . PRO A 1 99 ? -5.774 -5.550 -10.241 1.00 96.50 99 PRO A O 1
ATOM 784 N N . GLU A 1 100 ? -6.976 -3.679 -10.545 1.00 96.31 100 GLU A N 1
ATOM 785 C CA . GLU A 1 100 ? -6.724 -3.616 -11.992 1.00 96.31 100 GLU A CA 1
ATOM 786 C C . GLU A 1 100 ? -5.264 -3.258 -12.278 1.00 96.31 100 GLU A C 1
ATOM 788 O O . GLU A 1 100 ? -4.620 -3.889 -13.117 1.00 96.31 100 GLU A O 1
ATOM 793 N N . ALA A 1 101 ? -4.701 -2.313 -11.521 1.00 97.56 101 ALA A N 1
ATOM 794 C CA . ALA A 1 101 ? -3.283 -1.976 -11.605 1.00 97.56 101 ALA A CA 1
ATOM 795 C C . ALA A 1 101 ? -2.381 -3.145 -11.167 1.00 97.56 101 ALA A C 1
ATOM 797 O O . ALA A 1 101 ? -1.335 -3.374 -11.772 1.00 97.56 101 ALA A O 1
ATOM 798 N N . GLU A 1 102 ? -2.787 -3.908 -10.145 1.00 98.12 102 GLU A N 1
ATOM 799 C CA . GLU A 1 102 ? -2.076 -5.121 -9.712 1.00 98.12 102 GLU A CA 1
ATOM 800 C C . GLU A 1 102 ? -2.081 -6.203 -10.803 1.00 98.12 102 GLU A C 1
ATOM 802 O O . GLU A 1 102 ? -1.049 -6.819 -11.065 1.00 98.12 102 GLU A O 1
ATOM 807 N N . ALA A 1 103 ? -3.211 -6.396 -11.490 1.00 98.06 103 ALA A N 1
ATOM 808 C CA . ALA A 1 103 ? -3.348 -7.394 -12.551 1.00 98.06 103 ALA A CA 1
ATOM 809 C C . ALA A 1 103 ? -2.408 -7.148 -13.744 1.00 98.06 103 ALA A C 1
ATOM 811 O O . ALA A 1 103 ? -2.012 -8.099 -14.414 1.00 98.06 103 ALA A O 1
ATOM 812 N N . LEU A 1 104 ? -2.000 -5.898 -13.993 1.00 98.06 104 LEU A N 1
ATOM 813 C CA . LEU A 1 104 ? -1.020 -5.567 -15.035 1.00 98.06 104 LEU A CA 1
ATOM 814 C C . LEU A 1 104 ? 0.394 -6.063 -14.727 1.00 98.06 104 LEU A C 1
ATOM 816 O O . LEU A 1 104 ? 1.215 -6.151 -15.640 1.00 98.06 104 LEU A O 1
ATOM 820 N N . LEU A 1 105 ? 0.689 -6.345 -13.458 1.00 98.25 105 LEU A N 1
ATOM 821 C CA . LEU A 1 105 ? 1.976 -6.883 -13.028 1.00 98.25 105 LEU A CA 1
ATOM 822 C C . LEU A 1 105 ? 2.008 -8.414 -13.165 1.00 98.25 105 LEU A C 1
ATOM 824 O O . LEU A 1 105 ? 3.072 -8.989 -13.373 1.00 98.25 105 LEU A O 1
ATOM 828 N N . GLU A 1 106 ? 0.857 -9.083 -13.088 1.00 97.81 106 GLU A N 1
ATOM 829 C CA . GLU A 1 106 ? 0.771 -10.544 -13.135 1.00 97.81 106 GLU A CA 1
ATOM 830 C C . GLU A 1 106 ? 1.341 -11.111 -14.447 1.00 97.81 106 GLU A C 1
ATOM 832 O O . GLU A 1 106 ? 0.989 -10.701 -15.557 1.00 97.81 106 GLU A O 1
ATOM 837 N N . GLY A 1 107 ? 2.248 -12.080 -14.320 1.00 98.06 107 GLY A N 1
ATOM 838 C CA . GLY A 1 107 ? 2.896 -12.740 -15.450 1.00 98.06 107 GLY A CA 1
ATOM 839 C C . GLY A 1 107 ? 3.880 -11.860 -16.228 1.00 98.06 107 GLY A C 1
ATOM 840 O O . GLY A 1 107 ? 4.352 -12.289 -17.278 1.00 98.06 107 GLY A O 1
ATOM 841 N N . GLN A 1 108 ? 4.210 -10.659 -15.750 1.00 98.56 108 GLN A N 1
ATOM 842 C CA . GLN A 1 108 ? 5.214 -9.793 -16.374 1.00 98.56 108 GLN A CA 1
ATOM 843 C C . GLN A 1 108 ? 6.588 -9.957 -15.717 1.00 98.56 108 GLN A C 1
ATOM 845 O O . GLN A 1 108 ? 6.697 -10.318 -14.544 1.00 98.56 108 GLN A O 1
ATOM 850 N N . ALA A 1 109 ? 7.649 -9.650 -16.463 1.00 98.06 109 ALA A N 1
ATOM 851 C CA . ALA A 1 109 ? 8.972 -9.462 -15.875 1.00 98.06 109 ALA A CA 1
ATOM 852 C C . ALA A 1 109 ? 8.985 -8.191 -14.990 1.00 98.06 109 ALA A C 1
ATOM 854 O O . ALA A 1 109 ? 8.302 -7.216 -15.326 1.00 98.06 109 ALA A O 1
ATOM 855 N N . PRO A 1 110 ? 9.734 -8.169 -13.870 1.00 97.38 110 PRO A N 1
ATOM 856 C CA . PRO A 1 110 ? 9.803 -7.025 -12.958 1.00 97.38 110 PRO A CA 1
ATOM 857 C C . PRO A 1 110 ? 10.656 -5.882 -13.544 1.00 97.38 110 PRO A C 1
ATOM 859 O O . PRO A 1 110 ? 11.775 -5.603 -13.113 1.00 97.38 110 PRO A O 1
ATOM 862 N N . GLU A 1 111 ? 10.128 -5.203 -14.556 1.00 97.88 111 GLU A N 1
ATOM 863 C CA . GLU A 1 111 ? 10.835 -4.161 -15.301 1.00 97.88 111 GLU A CA 1
ATOM 864 C C . GLU A 1 111 ? 10.167 -2.792 -15.160 1.00 97.88 111 GLU A C 1
ATOM 866 O O . GLU A 1 111 ? 8.941 -2.670 -15.099 1.00 97.88 111 GLU A O 1
ATOM 871 N N . THR A 1 112 ? 10.978 -1.732 -15.192 1.00 98.06 112 THR A N 1
ATOM 872 C CA . THR A 1 112 ? 10.515 -0.347 -15.027 1.00 98.06 112 THR A CA 1
ATOM 873 C C . THR A 1 112 ? 9.356 0.029 -15.967 1.00 98.06 112 THR A C 1
ATOM 875 O O . THR A 1 112 ? 8.369 0.563 -15.462 1.00 98.06 112 THR A O 1
ATOM 878 N N . PRO A 1 113 ? 9.349 -0.311 -17.276 1.00 98.50 113 PRO A N 1
ATOM 879 C CA . PRO A 1 113 ? 8.213 0.011 -18.147 1.00 98.50 113 PRO A CA 1
ATOM 880 C C . PRO A 1 113 ? 6.894 -0.658 -17.733 1.00 98.50 113 PRO A C 1
ATOM 882 O O . PRO A 1 113 ? 5.819 -0.131 -18.013 1.00 98.50 113 PRO A O 1
ATOM 885 N N . VAL A 1 114 ? 6.951 -1.829 -17.088 1.00 98.62 114 VAL A N 1
ATOM 886 C CA . VAL A 1 114 ? 5.770 -2.514 -16.538 1.00 98.62 114 VAL A CA 1
ATOM 887 C C . VAL A 1 114 ? 5.262 -1.752 -15.312 1.00 98.62 114 VAL A C 1
ATOM 889 O O . VAL A 1 114 ? 4.066 -1.476 -15.206 1.00 98.62 114 VAL A O 1
ATOM 892 N N . PHE A 1 115 ? 6.175 -1.348 -14.426 1.00 98.69 115 PHE A N 1
ATOM 893 C CA . PHE A 1 115 ? 5.859 -0.578 -13.219 1.00 98.69 115 PHE A CA 1
ATOM 894 C C . PHE A 1 115 ? 5.246 0.785 -13.541 1.00 98.69 115 PHE A C 1
ATOM 896 O O . PHE A 1 115 ? 4.293 1.207 -12.888 1.00 98.69 115 PHE A O 1
ATOM 903 N N . GLU A 1 116 ? 5.758 1.462 -14.569 1.00 98.75 116 GLU A N 1
ATOM 904 C CA . GLU A 1 116 ? 5.219 2.736 -15.039 1.00 98.75 116 GLU A CA 1
ATOM 905 C C . GLU A 1 116 ? 3.773 2.608 -15.520 1.00 98.75 116 GLU A C 1
ATOM 907 O O . GLU A 1 116 ? 2.932 3.407 -15.111 1.00 98.75 116 GLU A O 1
ATOM 912 N N . ARG A 1 117 ? 3.454 1.568 -16.304 1.00 98.50 117 ARG A N 1
ATOM 913 C CA . ARG A 1 117 ? 2.074 1.316 -16.750 1.00 98.50 117 ARG A CA 1
ATOM 914 C C . ARG A 1 117 ? 1.128 1.057 -15.580 1.00 98.50 117 ARG A C 1
ATOM 916 O O . ARG A 1 117 ? 0.027 1.599 -15.565 1.00 98.50 117 ARG A O 1
ATOM 923 N N . ALA A 1 118 ? 1.552 0.262 -14.596 1.00 98.56 118 ALA A N 1
ATOM 924 C CA . ALA A 1 118 ? 0.753 0.018 -13.394 1.00 98.56 118 ALA A CA 1
ATOM 925 C C . ALA A 1 118 ? 0.530 1.309 -12.586 1.00 98.56 118 ALA A C 1
ATOM 927 O O . ALA A 1 118 ? -0.579 1.557 -12.113 1.00 98.56 118 ALA A O 1
ATOM 928 N N . ALA A 1 119 ? 1.555 2.164 -12.472 1.00 98.69 119 ALA A N 1
ATOM 929 C CA . ALA A 1 119 ? 1.440 3.465 -11.816 1.00 98.69 119 ALA A CA 1
ATOM 930 C C . ALA A 1 119 ? 0.456 4.397 -12.540 1.00 98.69 119 ALA A C 1
ATOM 932 O O . ALA A 1 119 ? -0.341 5.068 -11.883 1.00 98.69 119 ALA A O 1
ATOM 933 N N . ASP A 1 120 ? 0.503 4.425 -13.874 1.00 98.50 120 ASP A N 1
ATOM 934 C CA . ASP A 1 120 ? -0.377 5.254 -14.700 1.00 98.50 120 ASP A CA 1
ATOM 935 C C . ASP A 1 120 ? -1.842 4.816 -14.585 1.00 98.50 120 ASP A C 1
ATOM 937 O O . ASP A 1 120 ? -2.717 5.667 -14.424 1.00 98.50 120 ASP A O 1
ATOM 941 N N . VAL A 1 121 ? -2.115 3.506 -14.579 1.00 98.38 121 VAL A N 1
ATOM 942 C CA . VAL A 1 121 ? -3.476 2.979 -14.375 1.00 98.38 121 VAL A CA 1
ATOM 943 C C . VAL A 1 121 ? -3.984 3.265 -12.964 1.00 98.38 121 VAL A C 1
ATOM 945 O O . VAL A 1 121 ? -5.063 3.837 -12.826 1.00 98.38 121 VAL A O 1
ATOM 948 N N . LEU A 1 122 ? -3.186 2.984 -11.926 1.00 98.38 122 LEU A N 1
ATOM 949 C CA . LEU A 1 122 ? -3.585 3.234 -10.535 1.00 98.38 122 LEU A CA 1
ATOM 950 C C . LEU A 1 122 ? -3.940 4.709 -10.291 1.00 98.38 122 LEU A C 1
ATOM 952 O O . LEU A 1 122 ? -4.854 5.020 -9.523 1.00 98.38 122 LEU A O 1
ATOM 956 N N . LEU A 1 123 ? -3.203 5.627 -10.924 1.00 98.31 123 LEU A N 1
ATOM 957 C CA . LEU A 1 123 ? -3.364 7.071 -10.748 1.00 98.31 123 LEU A CA 1
ATOM 958 C C . LEU A 1 123 ? -4.299 7.722 -11.772 1.00 98.31 123 LEU A C 1
ATOM 960 O O . LEU A 1 123 ? -4.574 8.914 -11.634 1.00 98.31 123 LEU A O 1
ATOM 964 N N . ALA A 1 124 ? -4.840 6.985 -12.745 1.00 97.94 124 ALA A N 1
ATOM 965 C CA . ALA A 1 124 ? -5.785 7.524 -13.723 1.00 97.94 124 ALA A CA 1
ATOM 966 C C . ALA A 1 124 ? -6.999 8.254 -13.094 1.00 97.94 124 ALA A C 1
ATOM 968 O O . ALA A 1 124 ? -7.389 9.301 -13.620 1.00 97.94 124 ALA A O 1
ATOM 969 N N . PRO A 1 125 ? -7.581 7.806 -11.956 1.00 96.62 125 PRO A N 1
ATOM 970 C CA . PRO A 1 125 ? -8.670 8.527 -11.301 1.00 96.62 125 PRO A CA 1
ATOM 971 C C . PRO A 1 125 ? -8.200 9.623 -10.327 1.00 96.62 125 PRO A C 1
ATOM 973 O O . PRO A 1 125 ? -9.038 10.268 -9.688 1.00 96.62 125 PRO A O 1
ATOM 976 N N . ALA A 1 126 ? -6.890 9.849 -10.173 1.00 96.94 126 ALA A N 1
ATOM 977 C CA . ALA A 1 126 ? -6.353 10.806 -9.211 1.00 96.94 126 ALA A CA 1
ATOM 978 C C . ALA A 1 126 ? -6.733 12.249 -9.558 1.00 96.94 126 ALA A C 1
ATOM 980 O O . ALA A 1 126 ? -6.531 12.734 -10.670 1.00 96.94 126 ALA A O 1
ATOM 981 N N . ARG A 1 127 ? -7.257 12.964 -8.558 1.00 95.31 127 ARG A N 1
ATOM 982 C CA . ARG A 1 127 ? -7.628 14.376 -8.669 1.00 95.31 127 ARG A CA 1
ATOM 983 C C . ARG A 1 127 ? -6.932 15.182 -7.592 1.00 95.31 127 ARG A C 1
ATOM 985 O O . ARG A 1 127 ? -7.015 14.858 -6.408 1.00 95.31 127 ARG A O 1
ATOM 992 N N . ALA A 1 128 ? -6.268 16.245 -8.025 1.00 93.31 128 ALA A N 1
ATOM 993 C CA . ALA A 1 128 ? -5.735 17.241 -7.120 1.00 93.31 128 ALA A CA 1
ATOM 994 C C . ALA A 1 128 ? -6.866 18.116 -6.565 1.00 93.31 128 ALA A C 1
ATOM 996 O O . ALA A 1 128 ? -7.859 18.377 -7.242 1.00 93.31 128 ALA A O 1
ATOM 997 N N . TRP A 1 129 ? -6.679 18.589 -5.341 1.00 88.88 129 TRP A N 1
ATOM 998 C CA . TRP A 1 129 ? -7.560 19.501 -4.630 1.00 88.88 129 TRP A CA 1
ATOM 999 C C . TRP A 1 129 ? -6.740 20.635 -4.011 1.00 88.88 129 TRP A C 1
ATOM 1001 O O . TRP A 1 129 ? -5.564 20.468 -3.670 1.00 88.88 129 TRP A O 1
ATOM 1011 N N . GLY A 1 130 ? -7.381 21.788 -3.847 1.00 85.19 130 GLY A N 1
ATOM 1012 C CA . GLY A 1 130 ? -6.791 22.979 -3.243 1.00 85.19 130 GLY A CA 1
ATOM 1013 C C . GLY A 1 130 ? -7.087 24.243 -4.042 1.00 85.19 130 GLY A C 1
ATOM 1014 O O . GLY A 1 130 ? -7.780 24.206 -5.055 1.00 85.19 130 GLY A O 1
ATOM 1015 N N . SER A 1 131 ? -6.569 25.368 -3.559 1.00 76.25 131 SER A N 1
ATOM 1016 C CA . SER A 1 131 ? -6.724 26.684 -4.182 1.00 76.25 131 SER A CA 1
ATOM 1017 C C . SER A 1 131 ? -5.420 27.458 -4.052 1.00 76.25 131 SER A C 1
ATOM 1019 O O . SER A 1 131 ? -4.800 27.437 -2.987 1.00 76.25 131 SER A O 1
ATOM 1021 N N . GLU A 1 132 ? -5.029 28.166 -5.113 1.00 69.31 132 GLU A N 1
ATOM 1022 C CA . GLU A 1 132 ? -3.873 29.076 -5.097 1.00 69.31 132 GLU A CA 1
ATOM 1023 C C . GLU A 1 132 ? -4.073 30.238 -4.113 1.00 69.31 132 GLU A C 1
ATOM 1025 O O . GLU A 1 132 ? -3.111 30.710 -3.519 1.00 69.31 132 GLU A O 1
ATOM 1030 N N . ASN A 1 133 ? -5.328 30.626 -3.863 1.00 78.81 133 ASN A N 1
ATOM 1031 C CA . ASN A 1 133 ? -5.702 31.642 -2.873 1.00 78.81 133 ASN A CA 1
ATOM 1032 C C . ASN A 1 133 ? -6.118 31.030 -1.516 1.00 78.81 133 ASN A C 1
ATOM 1034 O O . ASN A 1 133 ? -6.709 31.714 -0.682 1.00 78.81 133 ASN A O 1
ATOM 1038 N N . GLY A 1 134 ? -5.883 29.727 -1.314 1.00 72.44 134 GLY A N 1
ATOM 1039 C CA . GLY A 1 134 ? -6.202 28.974 -0.095 1.00 72.44 134 GLY A CA 1
ATOM 1040 C C . GLY A 1 134 ? -4.947 28.375 0.561 1.00 72.44 134 GLY A C 1
ATOM 1041 O O . GLY A 1 134 ? -3.849 28.880 0.347 1.00 72.44 134 GLY A O 1
ATOM 1042 N N 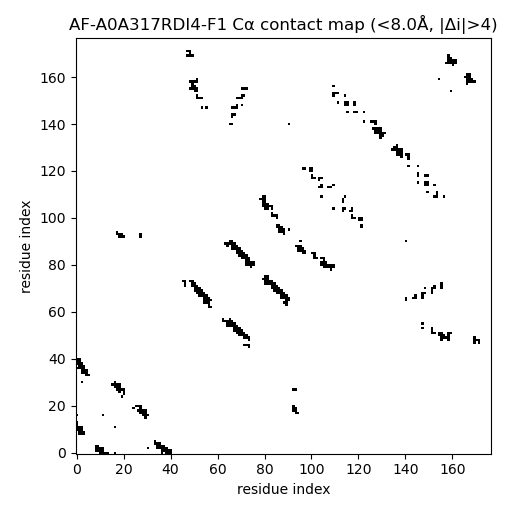. PRO A 1 135 ? -5.053 27.279 1.338 1.00 69.62 135 PRO A N 1
ATOM 1043 C CA . PRO A 1 135 ? -3.909 26.651 2.018 1.00 69.62 135 PRO A CA 1
ATOM 1044 C C . PRO A 1 135 ? -2.914 25.935 1.071 1.00 69.62 135 PRO A C 1
ATOM 1046 O O . PRO A 1 135 ? -2.135 25.093 1.513 1.00 69.62 135 PRO A O 1
ATOM 1049 N N . GLY A 1 136 ? -2.930 26.254 -0.226 1.00 82.00 136 GLY A N 1
ATOM 1050 C CA . GLY A 1 136 ? -2.125 25.628 -1.269 1.00 82.00 136 GLY A CA 1
ATOM 1051 C C . GLY A 1 136 ? -2.854 24.514 -2.024 1.00 82.00 136 GLY A C 1
ATOM 1052 O O . GLY A 1 136 ? -4.030 24.218 -1.796 1.00 82.00 136 GLY A O 1
ATOM 1053 N N . THR A 1 137 ? -2.132 23.899 -2.962 1.00 89.19 137 THR A N 1
ATOM 1054 C CA . THR A 1 137 ? -2.603 22.781 -3.790 1.00 89.19 137 THR A CA 1
ATOM 1055 C C . THR A 1 137 ? -1.838 21.505 -3.471 1.00 89.19 137 THR A C 1
ATOM 1057 O O . THR A 1 137 ? -0.623 21.523 -3.268 1.00 89.19 137 THR A O 1
ATOM 1060 N N . ASN A 1 138 ? -2.535 20.370 -3.472 1.00 93.25 138 ASN A N 1
ATOM 1061 C CA . ASN A 1 138 ? -1.906 19.059 -3.328 1.00 93.25 138 ASN A CA 1
ATOM 1062 C C . ASN A 1 138 ? -1.499 18.434 -4.679 1.00 93.25 138 ASN A C 1
ATOM 1064 O O . ASN A 1 138 ? -1.093 17.272 -4.705 1.00 93.25 138 ASN A O 1
ATOM 1068 N N . ALA A 1 139 ? -1.571 19.185 -5.787 1.00 94.00 139 ALA A N 1
ATOM 1069 C CA . ALA A 1 139 ? -1.291 18.687 -7.138 1.00 94.00 139 ALA A CA 1
ATOM 1070 C C . ALA A 1 139 ? 0.090 18.034 -7.284 1.00 94.00 139 ALA A C 1
ATOM 1072 O O . ALA A 1 139 ? 0.244 17.086 -8.052 1.00 94.00 139 ALA A O 1
ATOM 1073 N N . PHE A 1 140 ? 1.076 18.466 -6.492 1.00 94.12 140 PHE A N 1
ATOM 1074 C CA . PHE A 1 140 ? 2.408 17.859 -6.457 1.00 94.12 140 PHE A CA 1
ATOM 1075 C C . PHE A 1 140 ? 2.394 16.370 -6.062 1.00 94.12 140 PHE A C 1
ATOM 1077 O O . PHE A 1 140 ? 3.318 15.637 -6.423 1.00 94.12 140 PHE A O 1
ATOM 1084 N N . LYS A 1 141 ? 1.363 15.902 -5.339 1.00 96.12 141 LYS A N 1
ATOM 1085 C CA . LYS A 1 141 ? 1.254 14.507 -4.891 1.00 96.12 141 LYS A CA 1
ATOM 1086 C C . LYS A 1 141 ? 1.079 13.531 -6.046 1.00 96.12 141 LYS A C 1
ATOM 1088 O O . LYS A 1 141 ? 1.577 12.424 -5.926 1.00 96.12 141 LYS A O 1
ATOM 1093 N N . ILE A 1 142 ? 0.438 13.915 -7.152 1.00 97.75 142 ILE A N 1
ATOM 1094 C CA . ILE A 1 142 ? 0.204 13.011 -8.293 1.00 97.75 142 ILE A CA 1
ATOM 1095 C C . ILE A 1 142 ? 1.531 12.581 -8.948 1.00 97.75 142 ILE A C 1
ATOM 1097 O O . ILE A 1 142 ? 1.838 11.386 -8.936 1.00 97.75 142 ILE A O 1
ATOM 1101 N N . PRO A 1 143 ? 2.385 13.500 -9.450 1.00 97.88 143 PRO A N 1
ATOM 1102 C CA . PRO A 1 143 ? 3.670 13.105 -10.022 1.00 97.88 143 PRO A CA 1
ATOM 1103 C C . PRO A 1 143 ? 4.624 12.521 -8.969 1.00 97.88 143 PRO A C 1
ATOM 1105 O O . PRO A 1 143 ? 5.464 11.686 -9.305 1.00 97.88 143 PRO A O 1
ATOM 1108 N N . LEU A 1 144 ? 4.504 12.923 -7.696 1.00 98.19 144 LEU A N 1
ATOM 1109 C CA . LEU A 1 144 ? 5.263 12.308 -6.605 1.00 98.19 144 LEU A CA 1
ATOM 1110 C C . LEU A 1 144 ? 4.852 10.848 -6.379 1.00 98.19 144 LEU A C 1
ATOM 1112 O O . LEU A 1 144 ? 5.726 9.996 -6.245 1.00 98.19 144 LEU A O 1
ATOM 1116 N N . ALA A 1 145 ? 3.552 10.555 -6.375 1.00 98.44 145 ALA A N 1
ATOM 1117 C CA . ALA A 1 145 ? 3.018 9.212 -6.204 1.00 98.44 145 ALA A CA 1
ATOM 1118 C C . ALA A 1 145 ? 3.405 8.300 -7.361 1.00 98.44 145 ALA A C 1
ATOM 1120 O O . ALA A 1 145 ? 3.867 7.194 -7.104 1.00 98.44 145 ALA A O 1
ATOM 1121 N N . ARG A 1 146 ? 3.337 8.781 -8.609 1.00 98.56 146 ARG A N 1
ATOM 1122 C CA . ARG A 1 146 ? 3.786 8.002 -9.773 1.00 98.56 146 ARG A CA 1
ATOM 1123 C C . ARG A 1 146 ? 5.236 7.546 -9.606 1.00 98.56 146 ARG A C 1
ATOM 1125 O O . ARG A 1 146 ? 5.532 6.361 -9.714 1.00 98.56 146 ARG A O 1
ATOM 1132 N N . ARG A 1 147 ? 6.138 8.480 -9.276 1.00 98.62 147 ARG A N 1
ATOM 1133 C CA . ARG A 1 147 ? 7.559 8.168 -9.038 1.00 98.62 147 ARG A CA 1
ATOM 1134 C C . ARG A 1 147 ? 7.760 7.251 -7.833 1.00 98.62 147 ARG A C 1
ATOM 1136 O O . ARG A 1 147 ? 8.621 6.381 -7.878 1.00 98.62 147 ARG A O 1
ATOM 1143 N N . ALA A 1 148 ? 6.973 7.433 -6.773 1.00 98.44 148 ALA A N 1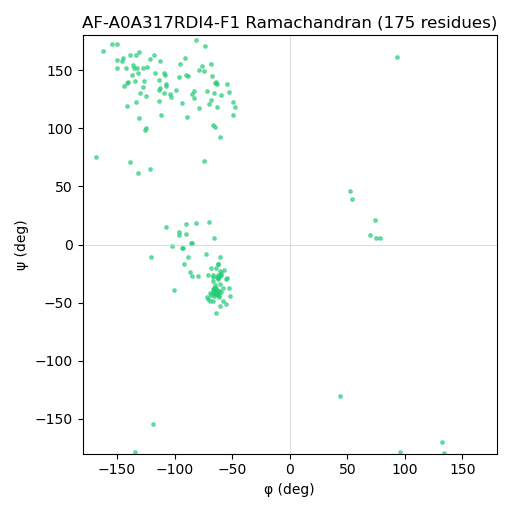
ATOM 1144 C CA . ALA A 1 148 ? 7.038 6.594 -5.583 1.00 98.44 148 ALA A CA 1
ATOM 1145 C C . ALA A 1 148 ? 6.601 5.150 -5.866 1.00 98.44 148 ALA A C 1
ATOM 1147 O O . ALA A 1 148 ? 7.230 4.234 -5.349 1.00 98.44 148 ALA A O 1
ATOM 1148 N N . ILE A 1 149 ? 5.570 4.940 -6.694 1.00 98.75 149 ILE A N 1
ATOM 1149 C CA . ILE A 1 149 ? 5.116 3.602 -7.103 1.00 98.75 149 ILE A CA 1
ATOM 1150 C C . ILE A 1 149 ? 6.235 2.871 -7.837 1.00 98.75 149 ILE A C 1
ATOM 1152 O O . ILE A 1 149 ? 6.612 1.773 -7.436 1.00 98.75 149 ILE A O 1
ATOM 1156 N N . VAL A 1 150 ? 6.795 3.506 -8.871 1.00 98.69 150 VAL A N 1
ATOM 1157 C CA . VAL A 1 150 ? 7.883 2.920 -9.666 1.00 98.69 150 VAL A CA 1
ATOM 1158 C C . VAL A 1 150 ? 9.073 2.595 -8.769 1.00 98.69 150 VAL A C 1
ATOM 1160 O O . VAL A 1 150 ? 9.550 1.464 -8.766 1.00 98.69 150 VAL A O 1
ATOM 1163 N N . ARG A 1 151 ? 9.486 3.549 -7.926 1.00 97.94 151 ARG A N 1
ATOM 1164 C CA . ARG A 1 151 ? 10.603 3.347 -7.001 1.00 97.94 151 ARG A CA 1
ATOM 1165 C C . ARG A 1 151 ? 10.347 2.213 -6.007 1.00 97.94 151 ARG A C 1
ATOM 1167 O O . ARG A 1 151 ? 11.269 1.462 -5.712 1.00 97.94 151 ARG A O 1
ATOM 1174 N N . ALA A 1 152 ? 9.132 2.091 -5.478 1.00 97.88 152 ALA A N 1
ATOM 1175 C CA . ALA A 1 152 ? 8.785 1.016 -4.556 1.00 97.88 152 ALA A CA 1
ATOM 1176 C C . ALA A 1 152 ? 8.809 -0.354 -5.252 1.00 97.88 152 ALA A C 1
ATOM 1178 O O . ALA A 1 152 ? 9.329 -1.312 -4.695 1.00 97.88 152 ALA A O 1
ATOM 1179 N N . LEU A 1 153 ? 8.318 -0.461 -6.486 1.00 98.00 153 LEU A N 1
ATOM 1180 C CA . LEU A 1 153 ? 8.387 -1.717 -7.240 1.00 98.00 153 LEU A CA 1
ATOM 1181 C C . LEU A 1 153 ? 9.834 -2.108 -7.587 1.00 98.00 153 LEU A C 1
ATOM 1183 O O . LEU A 1 153 ? 10.194 -3.276 -7.466 1.00 98.00 153 LEU A O 1
ATOM 1187 N N . GLU A 1 154 ? 10.689 -1.137 -7.921 1.00 97.19 154 GLU A N 1
ATOM 1188 C CA . GLU A 1 154 ? 12.132 -1.364 -8.091 1.00 97.19 154 GLU A CA 1
ATOM 1189 C C . GLU A 1 154 ? 12.803 -1.810 -6.786 1.00 97.19 154 GLU A C 1
ATOM 1191 O O . GLU A 1 154 ? 13.573 -2.760 -6.791 1.00 97.19 154 GLU A O 1
ATOM 1196 N N . MET A 1 155 ? 12.477 -1.185 -5.650 1.00 95.31 155 MET A N 1
ATOM 1197 C CA . MET A 1 155 ? 12.997 -1.599 -4.340 1.00 95.31 155 MET A CA 1
ATOM 1198 C C . MET A 1 155 ? 12.501 -2.992 -3.927 1.00 95.31 155 MET A C 1
ATOM 1200 O O . MET A 1 155 ? 13.265 -3.762 -3.361 1.00 95.31 155 MET A O 1
ATOM 1204 N N . ALA A 1 156 ? 11.250 -3.348 -4.231 1.00 95.19 156 ALA A N 1
ATOM 1205 C CA . ALA A 1 156 ? 10.746 -4.702 -4.002 1.00 95.19 156 ALA A CA 1
ATOM 1206 C C . ALA A 1 156 ? 11.470 -5.738 -4.883 1.00 95.19 156 ALA A C 1
ATOM 1208 O O . ALA A 1 156 ? 11.707 -6.858 -4.439 1.00 95.19 156 ALA A O 1
ATOM 1209 N N . ARG A 1 157 ? 11.856 -5.369 -6.111 1.00 95.19 157 ARG A N 1
ATOM 1210 C CA . ARG A 1 157 ? 12.664 -6.218 -7.001 1.00 95.19 157 ARG A CA 1
ATOM 1211 C C . ARG A 1 157 ? 14.100 -6.383 -6.505 1.00 95.19 157 ARG A C 1
ATOM 1213 O O . ARG A 1 157 ? 14.592 -7.504 -6.484 1.00 95.19 157 ARG A O 1
ATOM 1220 N N . ASP A 1 158 ? 14.753 -5.280 -6.150 1.00 91.56 158 ASP A N 1
ATOM 1221 C CA . ASP A 1 158 ? 16.202 -5.230 -5.909 1.00 91.56 158 ASP A CA 1
ATOM 1222 C C . ASP A 1 158 ? 16.588 -5.474 -4.438 1.00 91.56 158 ASP A C 1
ATOM 1224 O O . ASP A 1 158 ? 17.752 -5.742 -4.140 1.00 91.56 158 ASP A O 1
ATOM 1228 N N . GLY A 1 159 ? 15.626 -5.360 -3.519 1.00 81.31 159 GLY A N 1
ATOM 1229 C CA . GLY A 1 159 ? 15.855 -5.294 -2.078 1.00 81.31 159 GLY A CA 1
ATOM 1230 C C . GLY A 1 159 ? 15.965 -3.855 -1.559 1.00 81.31 159 GLY A C 1
ATOM 1231 O O . GLY A 1 159 ? 16.193 -2.893 -2.299 1.00 81.31 159 GLY A O 1
ATOM 1232 N N . GLU A 1 160 ? 15.781 -3.682 -0.250 1.00 70.12 160 GLU A N 1
ATOM 1233 C CA . GLU A 1 160 ? 15.912 -2.370 0.388 1.00 70.12 160 GLU A CA 1
ATOM 1234 C C . GLU A 1 160 ? 17.378 -2.064 0.700 1.00 70.12 160 GLU A C 1
ATOM 1236 O O . GLU A 1 160 ? 18.077 -2.874 1.302 1.00 70.12 160 GLU A O 1
ATOM 1241 N N . LEU A 1 161 ? 17.842 -0.864 0.342 1.00 63.12 161 LEU A N 1
ATOM 1242 C CA . LEU A 1 161 ? 19.108 -0.344 0.853 1.00 63.12 161 LEU A CA 1
ATOM 1243 C C . LEU A 1 161 ? 18.999 -0.167 2.367 1.00 63.12 161 LEU A C 1
ATOM 1245 O O . LEU A 1 161 ? 18.188 0.622 2.858 1.00 63.12 161 LEU A O 1
ATOM 1249 N N . THR A 1 162 ? 19.832 -0.888 3.100 1.00 65.69 162 THR A N 1
ATOM 1250 C CA . THR A 1 162 ? 19.959 -0.735 4.540 1.00 65.69 162 THR A CA 1
ATOM 1251 C C . THR A 1 162 ? 20.712 0.550 4.870 1.00 65.69 162 THR A C 1
ATOM 1253 O O . THR A 1 162 ? 21.349 1.203 4.037 1.00 65.69 162 THR A O 1
ATOM 1256 N N . ASN A 1 163 ? 20.720 0.875 6.156 1.00 56.88 163 ASN A N 1
ATOM 1257 C CA . ASN A 1 163 ? 21.488 1.977 6.721 1.00 56.88 163 ASN A CA 1
ATOM 1258 C C . ASN A 1 163 ? 23.013 1.819 6.504 1.00 56.88 163 ASN A C 1
ATOM 1260 O O . ASN A 1 163 ? 23.751 2.762 6.779 1.00 56.88 163 ASN A O 1
ATOM 1264 N N . THR A 1 164 ? 23.487 0.645 6.055 1.00 60.88 164 THR A N 1
ATOM 1265 C CA . THR A 1 164 ? 24.899 0.360 5.742 1.00 60.88 164 THR A CA 1
ATOM 1266 C C . THR A 1 164 ? 25.248 0.599 4.271 1.00 60.88 164 THR A C 1
ATOM 1268 O O . THR A 1 164 ? 26.414 0.496 3.904 1.00 60.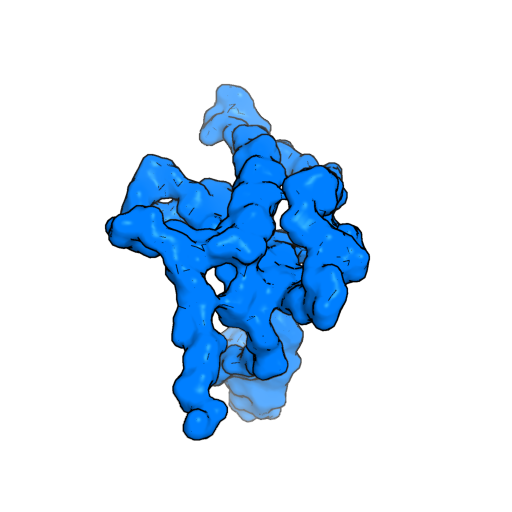88 164 THR A O 1
ATOM 1271 N N . GLY A 1 165 ? 24.275 0.969 3.429 1.00 54.94 165 GLY A N 1
ATOM 1272 C CA . GLY A 1 165 ? 24.485 1.149 1.987 1.00 54.94 165 GLY A CA 1
ATOM 1273 C C . GLY A 1 165 ? 24.533 -0.166 1.205 1.00 54.94 165 GLY A C 1
ATOM 1274 O O . GLY A 1 165 ? 24.778 -0.154 0.001 1.00 54.94 165 GLY A O 1
ATOM 1275 N N . GLU A 1 166 ? 24.269 -1.286 1.872 1.00 58.91 166 GLU A N 1
ATOM 1276 C CA . GLU A 1 166 ? 24.108 -2.598 1.257 1.00 58.91 166 GLU A CA 1
ATOM 1277 C C . GLU A 1 166 ? 22.636 -2.800 0.899 1.00 58.91 166 GLU A C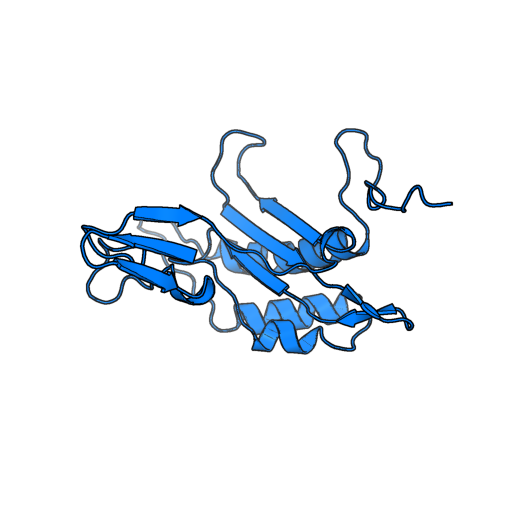 1
ATOM 1279 O O . GLU A 1 166 ? 21.742 -2.350 1.617 1.00 58.91 166 GLU A O 1
ATOM 1284 N N . LEU A 1 167 ? 22.359 -3.497 -0.200 1.00 60.97 167 LEU A N 1
ATOM 1285 C CA . LEU A 1 167 ? 21.023 -4.049 -0.395 1.00 60.97 167 LEU A CA 1
ATOM 1286 C C . LEU A 1 167 ? 20.845 -5.144 0.656 1.00 60.97 167 LEU A C 1
ATOM 1288 O O . LEU A 1 167 ? 21.664 -6.062 0.730 1.00 60.97 167 LEU A O 1
ATOM 1292 N N . ALA A 1 168 ? 19.797 -5.053 1.473 1.00 59.75 168 ALA A N 1
ATOM 1293 C CA . ALA A 1 168 ? 19.331 -6.183 2.256 1.00 59.75 168 ALA A CA 1
ATOM 1294 C C . ALA A 1 168 ? 18.939 -7.281 1.264 1.00 59.75 168 ALA A C 1
ATOM 1296 O O . ALA A 1 168 ? 17.812 -7.311 0.771 1.00 59.75 168 ALA A O 1
ATOM 1297 N N . GLY A 1 169 ? 19.884 -8.174 0.959 1.00 53.47 169 GLY A N 1
ATOM 1298 C CA . GLY A 1 169 ? 19.559 -9.464 0.376 1.00 53.47 169 GLY A CA 1
ATOM 1299 C C . GLY A 1 169 ? 18.515 -10.108 1.277 1.00 53.47 169 GLY A C 1
ATOM 1300 O O . GLY A 1 169 ? 18.648 -10.070 2.502 1.00 53.47 169 GLY A O 1
ATOM 1301 N N . HIS A 1 170 ? 17.437 -10.604 0.679 1.00 52.66 170 HIS A N 1
ATOM 1302 C CA . HIS A 1 170 ? 16.272 -11.106 1.397 1.00 52.66 170 HIS A CA 1
ATOM 1303 C C . HIS A 1 170 ? 16.709 -12.080 2.500 1.00 52.66 170 HIS A C 1
ATOM 1305 O O . HIS A 1 170 ? 17.223 -13.159 2.222 1.00 52.66 170 HIS A O 1
ATOM 1311 N N . ILE A 1 171 ? 16.540 -11.661 3.760 1.00 44.94 171 ILE A N 1
ATOM 1312 C CA . ILE A 1 171 ? 17.181 -12.215 4.974 1.00 44.94 171 ILE A CA 1
ATOM 1313 C C . ILE A 1 171 ? 16.744 -13.664 5.301 1.00 44.94 171 ILE A C 1
ATOM 1315 O O . ILE A 1 171 ? 17.174 -14.254 6.286 1.00 44.94 171 ILE A O 1
ATOM 1319 N N . PHE A 1 172 ? 15.951 -14.300 4.443 1.00 43.91 172 PHE A N 1
ATOM 1320 C CA . PHE A 1 172 ? 15.493 -15.675 4.608 1.00 43.91 172 PHE A CA 1
ATOM 1321 C C . PHE A 1 172 ? 15.912 -16.543 3.417 1.00 43.91 172 PHE A C 1
ATOM 1323 O O . PHE A 1 172 ? 15.069 -17.052 2.684 1.00 43.91 172 PHE A O 1
ATOM 1330 N N . GLN A 1 173 ? 17.222 -16.734 3.231 1.00 38.34 173 GLN A N 1
ATOM 1331 C CA . GLN A 1 173 ? 17.684 -18.034 2.746 1.00 38.34 173 GLN A CA 1
ATOM 1332 C C . GLN A 1 173 ? 17.677 -18.977 3.947 1.00 38.34 173 GLN A C 1
ATOM 1334 O O . GLN A 1 173 ? 18.344 -18.722 4.950 1.00 38.34 173 GLN A O 1
ATOM 1339 N N . GLU A 1 174 ? 16.850 -20.016 3.869 1.00 38.47 174 GLU A N 1
ATOM 1340 C CA . GLU A 1 174 ? 16.757 -21.074 4.866 1.00 38.47 174 GLU A CA 1
ATOM 1341 C C . GLU A 1 174 ? 18.156 -21.580 5.237 1.00 38.47 174 GLU A C 1
ATOM 1343 O O . GLU A 1 174 ? 18.882 -22.140 4.416 1.00 38.47 174 GLU A O 1
ATOM 1348 N N . GLN A 1 175 ? 18.521 -21.430 6.510 1.00 42.03 175 GLN A N 1
ATOM 1349 C CA . GLN A 1 175 ? 19.375 -22.428 7.131 1.00 42.03 175 GLN A CA 1
ATOM 1350 C C . GLN A 1 175 ? 18.542 -23.709 7.215 1.00 42.03 175 GLN A C 1
ATOM 1352 O O . GLN A 1 175 ? 17.646 -23.810 8.052 1.00 42.03 175 GLN A O 1
ATOM 1357 N N . GLY A 1 176 ? 18.802 -24.657 6.319 1.00 41.97 176 GLY A N 1
ATOM 1358 C CA . GLY A 1 176 ? 18.092 -25.930 6.302 1.00 41.97 176 GLY A CA 1
ATOM 1359 C C . GLY A 1 176 ? 18.720 -26.972 5.383 1.00 41.97 176 GLY A C 1
ATOM 1360 O O . GLY A 1 176 ? 18.187 -27.217 4.307 1.00 41.97 176 GLY A O 1
ATOM 1361 N N . ALA A 1 177 ? 19.837 -27.562 5.824 1.00 36.75 177 ALA A N 1
ATOM 1362 C CA . ALA A 1 177 ? 20.104 -29.010 5.943 1.00 36.75 177 ALA A CA 1
ATOM 1363 C C . ALA A 1 177 ? 21.616 -29.275 6.021 1.00 36.75 177 ALA A C 1
ATOM 1365 O O . ALA A 1 177 ? 22.332 -28.946 5.050 1.00 36.75 177 ALA A O 1
#

Mean predicted aligned error: 6.2 Å

pLDDT: mean 90.13, std 14.23, range [36.75, 98.75]

Nearest PDB structures (foldseek):
  7dqx-assembly1_E  TM=8.504E-01  e=2.464E-07  Paenarthrobacter nicotinovorans
  7dqx-assembly1_B  TM=8.236E-01  e=1.389E-06  Paenarthrobacter nicotinovorans
  3hrd-assembly1_C  TM=7.555E-01  e=1.986E-06  Eubacterium barkeri
  7px0-assembly2_D  TM=7.824E-01  e=1.370E-04  Drosophila melanogaster
  7px0-assembly1_A  TM=7.172E-01  e=1.739E-04  Drosophila melanogaster

Radius of gyration: 18.59 Å; Cα contacts (8 Å, |Δi|>4): 295; chains: 1; bounding box: 48×61×42 Å

Organism: NCBI:txid1165852

Secondary structure (DSSP, 8-state):
-EEEETTEEEE--HHHHB---TT-TT--BS--TT-EEEE-------GGGSEEEEEE-SSSSS---SEEEEEEEEE-TTS-EEEEEEEEESSSSS-EE-HHHHHTTTTS-S-HHHHHHHHHHHHTT----EETTTTEE-TTHHHHHHHHHHHHHHHHHH-PBPTTSSB---S------

Sequence (177 aa):
MHVQSTRGARAIPFADFHRLPEGEPQRDATIEADELITHIELPARGYAQHSTYLKIRERASYAFALVSVAAAFELDEAGRMRHARLALGGVAHKPWRDPEAEALLEGQAPETPVFERAADVLLAPARAWGSENGPGTNAFKIPLARRAIVRALEMARDGELTNTGELAGHIFQEQGA

InterPro domains:
  IPR005107 CO dehydrogenase flavoprotein, C-terminal [PF03450] (54-154)
  IPR005107 CO dehydrogenase flavoprotein, C-terminal [SM01092] (51-156)
  IPR036683 CO dehydrogenase flavoprotein, C-terminal domain superfamily [SSF55447] (49-159)
  IPR051312 Diverse Substrate Oxidoreductases [PTHR42659] (2-157)

Foldseek 3Di:
DWKAFPVGIDDDDPVQQADACPVNVVDGGPDDPRIDDDDDDDDPDPFLLQWDKDADAPDPDDGHGCKIKTWTFDADPVQATDPIWIWMPNQHSDIQGDVVLRVLRGRHHLDLVSQLVSLCVSCVPRDKDDDPPGPDISVVSSVVSSVNSSVRSVCSVQADQDPVRDRPRSPDPDPDD